Protein AF-A0A5M8SD78-F1 (afdb_monomer)

Sequence (338 aa):
MKAVDPNIKVTVSGASIAEKSVGGAEKKGNFFPSIWEPPITERLPYEFGSVYDWDGWLLKKCAKNIDNLSEHTYAYPNLAFDKEQQLYVDVQDALQFKARRLANRIGVAFDCWERYVEQMPWLKERDIKFIFDEWGNRPRSADGQNHPLPGMLTPLSYALCLHEMFRHSEKVSASCATGGLRVLTDISGEGVGFSAEGVVMKLMQTHFPNARPVPIDGDSPQQQVRGTDFVDKGPTPTGSPTYPLDVLAAFSGDRKRLLISIVNPTEEDHNLTARIRGIKLGERGKLYKIAPPGINSTNEAGKEPQVKIIETEQTEFPETVQAPPVSVLLYEFEVENA

Solvent-accessible surface area (backbone atoms only — not comparable to full-atom values): 18055 Å² total; per-residue (Å²): 107,52,91,81,42,74,83,61,78,36,71,44,91,43,31,45,38,29,43,42,18,40,60,44,42,42,40,21,86,60,32,52,78,52,98,89,54,83,77,62,81,74,74,69,44,54,54,87,80,40,96,63,16,48,35,58,52,45,49,76,74,42,54,93,74,44,39,28,42,28,38,63,42,70,22,44,54,38,43,26,39,38,69,88,80,59,29,56,39,70,49,90,67,59,57,44,47,28,25,40,35,41,19,20,38,56,43,28,56,53,57,50,49,53,55,48,34,72,78,38,58,74,49,77,81,46,86,63,21,35,24,38,67,30,30,49,77,45,45,41,46,53,88,44,44,81,44,89,68,53,40,37,44,57,22,46,14,49,51,46,29,49,43,46,49,49,72,42,44,91,47,43,78,49,74,33,63,59,60,73,65,54,33,28,14,38,98,89,64,47,68,35,70,42,13,40,45,22,43,44,50,51,52,50,66,71,65,50,63,69,37,44,60,49,94,70,83,60,93,31,64,49,72,73,68,80,48,28,60,38,30,61,26,34,90,64,57,56,71,29,29,42,47,82,34,38,57,42,38,25,30,32,62,87,58,51,29,43,36,40,36,40,36,26,39,38,91,52,75,44,74,46,78,59,82,82,76,97,64,48,72,38,68,49,31,36,35,39,35,33,63,36,98,47,56,68,42,48,28,46,63,97,52,83,66,55,45,52,78,47,77,43,84,30,64,59,84,60,56,63,42,79,38,55,33,49,22,41,37,34,39,39,28,37,44,50,86,129

Foldseek 3Di:
DCVVPVPDAAEDEAAALQRLQQVLQCQPPVLPDDPPDDRRPDQDSDDCPDPSGRVLVCCVPPLVPHQEYEYAFEAELQWAQDRVVSHIAGDDDAQLLSLQLQLQSVVLVVVRVVVSCVVVVCCVVHQYAYEHAEYFYFQDHRVSDGHDFAQLSGLLSLLLNVLSCLLVVSRYDYYDYPPVQCQQAPPVSHGQRGKLNVQSVCVCVVFCDQWHWDADADDAQDDDHHYDDSHSGHPGRDAYSPPPKGWIWTAGNVNFKIKIKIRASHQAKDKDQDDDPDFDWAQKKKKWKFDFPGRRAIGHPPDDHRTHTDIDMGRDDDRMDIDHHSMMMMMMTGIDDD

Mean predicted aligned error: 3.7 Å

Nearest PDB structures (foldseek):
  8i0a-assembly1_A  TM=7.548E-01  e=1.517E-16  Trametes hirsuta
  3ug4-assembly1_E  TM=7.795E-01  e=1.096E-13  Thermotoga maritima
  4atw-assembly6_F  TM=7.804E-01  e=6.134E-13  Thermotoga maritima MSB8
  3s2c-assembly2_J  TM=7.765E-01  e=8.125E-12  Thermotoga petrophila RKU-1
  6zpy-assembly1_AAA  TM=6.525E-01  e=2.638E-09  Meripilus giganteus

pLDDT: mean 95.27, std 4.71, range [48.03, 98.94]

Secondary structure (DSSP, 8-state):
-TTT-TTPPPEEE---HHHHHHHHHTTGGGSS--TTSPPP-S-SSPPTTSTT-HHHHHHHHHTTS-SEEEEEEEE-TTEEEETTTTEEEE----HHHHHHHHHHHHHHHHHHHHHHHHH-GGGGG---EEEEEEEEE--B-TTSSB-PPPTTHHHHHHHHHHHHHHHTTTTEEEE--S-GGGGTB-TTS-B-SS-HHHHHHHHHHHH-TT-EEE----SBPPPPPSS-BTTTB-SS--S-SBTTSEEEEEE-TTSSEEEEEEEE-SSS-EEEE----SSEEEEEEEEEEE--SSTT----TTS--SS-PEEEEESS--SEEEE-SSEEEEEEEEEEP-

Radius of gyration: 20.6 Å; Cα contacts (8 Å, |Δi|>4): 752; chains: 1; bounding box: 62×53×52 Å

Structure (mmCIF, N/CA/C/O backbone):
data_AF-A0A5M8SD78-F1
#
_entry.id   AF-A0A5M8SD78-F1
#
loop_
_atom_site.group_PDB
_atom_site.id
_atom_site.type_symbol
_atom_site.label_atom_id
_atom_site.label_alt_id
_atom_site.label_comp_id
_atom_site.label_asym_id
_atom_site.label_entity_id
_atom_site.label_seq_id
_atom_site.pdbx_PDB_ins_code
_atom_site.Cartn_x
_atom_site.Cartn_y
_atom_site.Cartn_z
_atom_site.occupancy
_atom_site.B_iso_or_equiv
_atom_site.auth_seq_id
_atom_site.auth_comp_id
_atom_site.auth_asym_id
_atom_site.auth_atom_id
_atom_site.pdbx_PDB_model_num
ATOM 1 N N . MET A 1 1 ? 8.830 -29.711 -11.027 1.00 88.56 1 MET A N 1
ATOM 2 C CA . MET A 1 1 ? 8.115 -29.564 -9.738 1.00 88.56 1 MET A CA 1
ATOM 3 C C . MET A 1 1 ? 6.705 -30.128 -9.842 1.00 88.56 1 MET A C 1
ATOM 5 O O . MET A 1 1 ? 6.517 -31.241 -9.382 1.00 88.56 1 MET A O 1
ATOM 9 N N . LYS A 1 2 ? 5.766 -29.478 -10.546 1.00 92.50 2 LYS A N 1
ATOM 10 C CA . LYS A 1 2 ? 4.359 -29.936 -10.621 1.00 92.50 2 LYS A CA 1
ATOM 11 C C . LYS A 1 2 ? 4.141 -31.323 -11.252 1.00 92.50 2 LYS A C 1
ATOM 13 O O . LYS A 1 2 ? 3.188 -32.003 -10.909 1.00 92.50 2 LYS A O 1
ATOM 18 N N . ALA A 1 3 ? 5.037 -31.764 -12.142 1.00 93.25 3 ALA A N 1
ATOM 19 C CA . ALA A 1 3 ? 5.013 -33.128 -12.687 1.00 93.25 3 ALA A CA 1
ATOM 20 C C . ALA A 1 3 ? 5.392 -34.212 -11.657 1.00 93.25 3 ALA A C 1
ATOM 22 O O . ALA A 1 3 ? 5.042 -35.370 -11.841 1.00 93.25 3 ALA A O 1
ATOM 23 N N . VAL A 1 4 ? 6.130 -33.838 -10.605 1.00 96.19 4 VAL A N 1
ATOM 24 C CA . VAL A 1 4 ? 6.525 -34.735 -9.507 1.00 96.19 4 VAL A CA 1
ATOM 25 C C . VAL A 1 4 ? 5.469 -34.711 -8.404 1.00 96.19 4 VAL A C 1
ATOM 27 O O . VAL A 1 4 ? 5.084 -35.764 -7.914 1.00 96.19 4 VAL A O 1
ATOM 30 N N . ASP A 1 5 ? 4.977 -33.522 -8.050 1.00 95.75 5 ASP A N 1
ATOM 31 C CA . ASP A 1 5 ? 3.873 -33.344 -7.108 1.00 95.75 5 ASP A CA 1
ATOM 32 C C . ASP A 1 5 ? 2.950 -32.211 -7.592 1.00 95.75 5 ASP A C 1
ATOM 34 O O . ASP A 1 5 ? 3.362 -31.043 -7.589 1.00 95.75 5 ASP A O 1
ATOM 38 N N . PRO A 1 6 ? 1.710 -32.525 -8.017 1.00 91.94 6 PRO A N 1
ATOM 39 C CA . PRO A 1 6 ? 0.772 -31.529 -8.524 1.00 91.94 6 PRO A CA 1
ATOM 40 C C . PRO A 1 6 ? 0.270 -30.547 -7.453 1.00 91.94 6 PRO A C 1
ATOM 42 O O . PRO A 1 6 ? -0.296 -29.518 -7.819 1.00 91.94 6 PRO A O 1
ATOM 45 N N . ASN A 1 7 ? 0.486 -30.818 -6.158 1.00 95.00 7 ASN A N 1
ATOM 46 C CA . ASN A 1 7 ? 0.084 -29.923 -5.067 1.00 95.00 7 ASN A CA 1
ATOM 47 C C . ASN A 1 7 ? 1.060 -28.760 -4.848 1.00 95.00 7 ASN A C 1
ATOM 49 O O . ASN A 1 7 ? 0.716 -27.793 -4.165 1.00 95.00 7 ASN A O 1
ATOM 53 N N . ILE A 1 8 ? 2.265 -28.823 -5.425 1.00 95.25 8 ILE A N 1
ATOM 54 C CA . ILE A 1 8 ? 3.238 -27.735 -5.332 1.00 95.25 8 ILE A CA 1
ATOM 55 C C . ILE A 1 8 ? 2.675 -26.482 -6.007 1.00 95.25 8 ILE A C 1
ATOM 57 O O . ILE A 1 8 ? 2.364 -26.485 -7.203 1.00 95.25 8 ILE A O 1
ATOM 61 N N . LYS A 1 9 ? 2.630 -25.390 -5.240 1.00 95.44 9 LYS A N 1
ATOM 62 C CA . LYS A 1 9 ? 2.345 -24.045 -5.738 1.00 95.44 9 LYS A CA 1
ATOM 63 C C . LYS A 1 9 ? 3.632 -23.380 -6.199 1.00 95.44 9 LYS A C 1
ATOM 65 O O . LYS A 1 9 ? 4.591 -23.288 -5.438 1.00 95.44 9 LYS A O 1
ATOM 70 N N . VAL A 1 10 ? 3.660 -22.959 -7.460 1.00 96.06 10 VAL A N 1
ATOM 71 C CA . VAL A 1 10 ? 4.842 -22.356 -8.080 1.00 96.06 10 VAL A CA 1
ATOM 72 C C . VAL A 1 10 ? 4.656 -20.849 -8.177 1.00 96.06 10 VAL A C 1
ATOM 74 O O . VAL A 1 10 ? 3.738 -20.373 -8.843 1.00 96.06 10 VAL A O 1
ATOM 77 N N . THR A 1 11 ? 5.568 -20.116 -7.551 1.00 96.00 11 THR A N 1
ATOM 78 C CA . THR A 1 11 ? 5.709 -18.666 -7.697 1.00 96.00 11 THR A CA 1
ATOM 79 C C . THR A 1 11 ? 6.920 -18.385 -8.570 1.00 96.00 11 THR A C 1
ATOM 81 O O . THR A 1 11 ? 7.980 -18.976 -8.358 1.00 96.00 11 THR A O 1
ATOM 84 N N . VAL A 1 12 ? 6.769 -17.503 -9.553 1.00 95.31 12 VAL A N 1
ATOM 85 C CA . VAL A 1 12 ? 7.893 -16.994 -10.350 1.00 95.31 12 VAL A CA 1
ATOM 86 C C . VAL A 1 12 ? 8.179 -15.551 -9.970 1.00 95.31 12 VAL A C 1
ATOM 88 O O . VAL A 1 12 ? 7.240 -14.788 -9.762 1.00 95.31 12 VAL A O 1
ATOM 91 N N . SER A 1 13 ? 9.461 -15.189 -9.897 1.00 95.75 13 SER A N 1
ATOM 92 C CA . SER A 1 13 ? 9.891 -13.801 -9.713 1.00 95.75 13 SER A CA 1
ATOM 93 C C . SER A 1 13 ? 9.466 -12.985 -10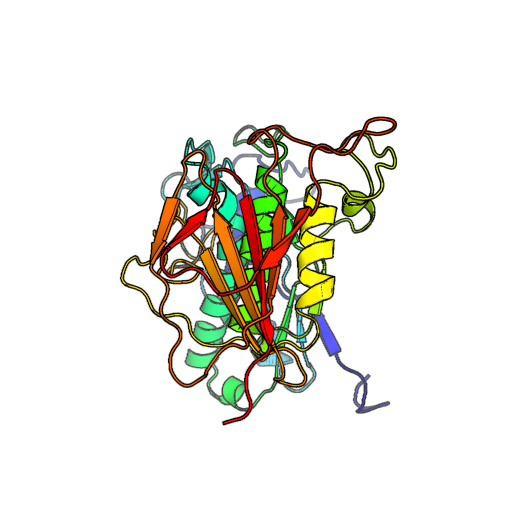.928 1.00 95.75 13 SER A C 1
ATOM 95 O O . SER A 1 13 ? 10.020 -13.163 -12.020 1.00 95.75 13 SER A O 1
ATOM 97 N N . GLY A 1 14 ? 8.444 -12.160 -10.740 1.00 95.75 14 GLY A N 1
ATOM 98 C CA . GLY A 1 14 ? 7.962 -11.226 -11.739 1.00 95.75 14 GLY A CA 1
ATOM 99 C C . GLY A 1 14 ? 8.655 -9.874 -11.624 1.00 95.75 14 GLY A C 1
ATOM 100 O O . GLY A 1 14 ? 9.531 -9.653 -10.789 1.00 95.75 14 GLY A O 1
ATOM 101 N N . ALA A 1 15 ? 8.301 -9.013 -12.559 1.00 96.06 15 ALA A N 1
ATOM 102 C CA . ALA A 1 15 ? 8.577 -7.596 -12.616 1.00 96.06 15 ALA A CA 1
ATOM 103 C C . ALA A 1 15 ? 7.724 -7.055 -13.767 1.00 96.06 15 ALA A C 1
ATOM 105 O O . ALA A 1 15 ? 8.098 -7.178 -14.944 1.00 96.06 15 ALA A O 1
ATOM 106 N N . SER A 1 16 ? 6.578 -6.460 -13.449 1.00 95.62 16 SER A N 1
ATOM 107 C CA . SER A 1 16 ? 5.754 -5.807 -14.465 1.00 95.62 16 SER A CA 1
ATOM 108 C C . SER A 1 16 ? 6.527 -4.697 -15.166 1.00 95.62 16 SER A C 1
ATOM 110 O O . SER A 1 16 ? 7.579 -4.241 -14.710 1.00 95.62 16 SER A O 1
ATOM 112 N N . ILE A 1 17 ? 5.978 -4.182 -16.268 1.00 95.94 17 ILE A N 1
ATOM 113 C CA . ILE A 1 17 ? 6.509 -2.969 -16.900 1.00 95.94 17 ILE A CA 1
ATOM 114 C C . ILE A 1 17 ? 6.689 -1.834 -15.891 1.00 95.94 17 ILE A C 1
ATOM 116 O O . ILE A 1 17 ? 7.675 -1.101 -15.980 1.00 95.94 17 ILE A O 1
ATOM 120 N N . ALA A 1 18 ? 5.793 -1.722 -14.910 1.00 96.12 18 ALA A N 1
ATOM 121 C CA . ALA A 1 18 ? 5.919 -0.744 -13.846 1.00 96.12 18 ALA A CA 1
ATOM 122 C C . ALA A 1 18 ? 7.168 -0.972 -12.994 1.00 96.12 18 ALA A C 1
ATOM 124 O O . ALA A 1 18 ? 7.941 -0.039 -12.786 1.00 96.12 18 ALA A O 1
ATOM 125 N N . GLU A 1 19 ? 7.403 -2.197 -12.528 1.00 96.38 19 GLU A N 1
ATOM 126 C CA . GLU A 1 19 ? 8.577 -2.504 -11.708 1.00 96.38 19 GLU A CA 1
ATOM 127 C C . GLU A 1 19 ? 9.884 -2.434 -12.500 1.00 96.38 19 GLU A C 1
ATOM 129 O O . GLU A 1 19 ? 10.862 -1.821 -12.071 1.00 96.38 19 GLU A O 1
ATOM 134 N N . LYS A 1 20 ? 9.886 -2.934 -13.736 1.00 96.12 20 LYS A N 1
ATOM 135 C CA . LYS A 1 20 ? 11.018 -2.773 -14.652 1.00 96.12 20 LYS A CA 1
ATOM 136 C C . LYS A 1 20 ? 11.326 -1.304 -14.903 1.00 96.12 20 LYS A C 1
ATOM 138 O O . LYS A 1 20 ? 12.502 -0.942 -14.937 1.00 96.12 20 LYS A O 1
ATOM 143 N N . SER A 1 21 ? 10.306 -0.460 -15.039 1.00 97.00 21 SER A N 1
ATOM 144 C CA . SER A 1 21 ? 10.489 0.976 -15.240 1.00 97.00 21 SER A CA 1
ATOM 145 C C . SER A 1 21 ? 11.009 1.680 -13.990 1.00 97.00 21 SER A C 1
ATOM 147 O O . SER A 1 21 ? 11.879 2.532 -14.134 1.00 97.00 21 SER A O 1
ATOM 149 N N . VAL A 1 22 ? 10.580 1.301 -12.779 1.00 95.69 22 VAL A N 1
ATOM 150 C CA . VAL A 1 22 ? 11.211 1.784 -11.533 1.00 95.69 22 VAL A CA 1
ATOM 151 C C . VAL A 1 22 ? 12.680 1.385 -11.484 1.00 95.69 22 VAL A C 1
ATOM 153 O O . VAL A 1 22 ? 13.529 2.253 -11.309 1.00 95.69 22 VAL A O 1
ATOM 156 N N . GLY A 1 23 ? 13.011 0.117 -11.744 1.00 93.44 23 GLY A N 1
ATOM 157 C CA . GLY A 1 23 ? 14.405 -0.332 -11.804 1.00 93.44 23 GLY A CA 1
ATOM 158 C C . GLY A 1 23 ? 15.230 0.391 -12.879 1.00 93.44 23 GLY A C 1
ATOM 159 O O . GLY A 1 23 ? 16.425 0.620 -12.706 1.00 93.44 23 GLY A O 1
ATOM 160 N N . GLY A 1 24 ? 14.603 0.795 -13.988 1.00 94.12 24 GLY A N 1
ATOM 161 C CA . GLY A 1 24 ? 15.213 1.669 -14.990 1.00 94.12 24 GLY A CA 1
ATOM 162 C C . GLY A 1 24 ? 15.443 3.090 -14.468 1.00 94.12 24 GLY A C 1
ATOM 163 O O . GLY A 1 24 ? 16.531 3.636 -14.640 1.00 94.12 24 GLY A O 1
ATOM 164 N N . ALA A 1 25 ? 14.441 3.677 -13.809 1.00 94.50 25 ALA A N 1
ATOM 165 C CA . ALA A 1 25 ? 14.500 5.017 -13.229 1.00 94.50 25 ALA A CA 1
ATOM 166 C C . ALA A 1 25 ? 15.570 5.104 -12.135 1.00 94.50 25 ALA A C 1
ATOM 168 O O . ALA A 1 25 ? 16.325 6.070 -12.078 1.00 94.50 25 ALA A O 1
ATOM 169 N N . GLU A 1 26 ? 15.700 4.047 -11.336 1.00 93.00 26 GLU A N 1
ATOM 170 C CA . GLU A 1 26 ? 16.707 3.891 -10.291 1.00 93.00 26 GLU A CA 1
ATOM 171 C C . GLU A 1 26 ? 18.149 3.880 -10.815 1.00 93.00 26 GLU A C 1
ATOM 173 O O . GLU A 1 26 ? 19.075 4.195 -10.071 1.00 93.00 26 GLU A O 1
ATOM 178 N N . LYS A 1 27 ? 18.353 3.573 -12.099 1.00 90.44 27 LYS A N 1
ATOM 179 C CA . LYS A 1 27 ? 19.668 3.598 -12.761 1.00 90.44 27 LYS A CA 1
ATOM 180 C C . LYS A 1 27 ? 19.912 4.877 -13.563 1.00 90.44 27 LYS A C 1
ATOM 182 O O . LYS A 1 27 ? 21.015 5.084 -14.072 1.00 90.44 27 LYS A O 1
ATOM 187 N N . LYS A 1 28 ? 18.905 5.742 -13.705 1.00 89.50 28 LYS A N 1
ATOM 188 C CA . LYS A 1 28 ? 19.047 7.047 -14.362 1.00 89.50 28 LYS A CA 1
ATOM 189 C C . LYS A 1 28 ? 19.553 8.095 -13.377 1.00 89.50 28 LYS A C 1
ATOM 191 O O . LYS A 1 28 ? 19.392 7.967 -12.168 1.00 89.50 28 LYS A O 1
ATOM 196 N N . GLY A 1 29 ? 20.211 9.127 -13.906 1.00 82.56 29 GLY A N 1
ATOM 197 C CA . GLY A 1 29 ? 20.661 10.274 -13.110 1.00 82.56 29 GLY A CA 1
ATOM 198 C C . GLY A 1 29 ? 21.605 9.922 -11.955 1.00 82.56 29 GLY A C 1
ATOM 199 O O . GLY A 1 29 ? 21.662 10.668 -10.988 1.00 82.56 29 GLY A O 1
ATOM 200 N N . ASN A 1 30 ? 22.320 8.791 -12.035 1.00 80.56 30 ASN A N 1
ATOM 201 C CA . ASN A 1 30 ? 23.174 8.280 -10.958 1.00 80.56 30 ASN A CA 1
ATOM 202 C C . ASN A 1 30 ? 22.428 8.039 -9.628 1.00 80.56 30 ASN A C 1
ATOM 204 O O . ASN A 1 30 ? 23.028 8.132 -8.560 1.00 80.56 30 ASN A O 1
ATOM 208 N N . PHE A 1 31 ? 21.127 7.734 -9.685 1.00 88.62 31 PHE A N 1
ATOM 209 C CA . PHE A 1 31 ? 20.307 7.552 -8.492 1.00 88.62 31 PHE A CA 1
ATOM 210 C C . PHE A 1 31 ? 20.835 6.379 -7.649 1.00 88.62 31 PHE A C 1
ATOM 212 O O . PHE A 1 31 ? 21.241 6.589 -6.506 1.00 88.62 31 PHE A O 1
ATOM 219 N N . PHE A 1 32 ? 20.928 5.163 -8.187 1.00 88.31 32 PHE A N 1
ATOM 220 C CA . PHE A 1 32 ? 21.734 4.082 -7.610 1.00 88.31 32 PHE A CA 1
ATOM 221 C C . PHE A 1 32 ? 22.985 3.857 -8.466 1.00 88.31 32 PHE A C 1
ATOM 223 O O . PHE A 1 32 ? 22.907 3.176 -9.490 1.00 88.31 32 PHE A O 1
ATOM 230 N N . PRO A 1 33 ? 24.143 4.428 -8.081 1.00 81.31 33 PRO A N 1
ATOM 231 C CA . PRO A 1 33 ? 25.376 4.226 -8.826 1.00 81.31 33 PRO A CA 1
ATOM 232 C C . PRO A 1 33 ? 25.747 2.742 -8.837 1.00 81.31 33 PRO A C 1
ATOM 234 O O . PRO A 1 33 ? 25.893 2.119 -7.785 1.00 81.31 33 PRO A O 1
ATOM 237 N N . SER A 1 34 ? 25.961 2.190 -10.027 1.00 83.75 34 SER A N 1
ATOM 238 C CA . SER A 1 34 ? 26.527 0.858 -10.208 1.00 83.75 34 SER A CA 1
ATOM 239 C C . SER A 1 34 ? 27.643 0.928 -11.235 1.00 83.75 34 SER A C 1
ATOM 241 O O . SER A 1 34 ? 27.421 1.281 -12.388 1.00 83.75 34 SER A O 1
ATOM 243 N N . ILE A 1 35 ? 28.859 0.575 -10.821 1.00 86.31 35 ILE A N 1
ATOM 244 C CA . ILE A 1 35 ? 30.013 0.488 -11.729 1.00 86.31 35 ILE A CA 1
ATOM 245 C C . ILE A 1 35 ? 29.968 -0.768 -12.612 1.00 86.31 35 ILE A C 1
ATOM 247 O O . ILE A 1 35 ? 30.754 -0.891 -13.547 1.00 86.31 35 ILE A O 1
ATOM 251 N N . TRP A 1 36 ? 29.077 -1.711 -12.294 1.00 88.38 36 TRP A N 1
ATOM 252 C CA . TRP A 1 36 ? 28.968 -3.011 -12.958 1.00 88.38 36 TRP A CA 1
ATOM 253 C C . TRP A 1 36 ? 27.873 -3.051 -14.022 1.00 88.38 36 TRP A C 1
ATOM 255 O O . TRP A 1 36 ? 27.770 -4.032 -14.755 1.00 88.38 36 TRP A O 1
ATOM 265 N N . GLU A 1 37 ? 27.052 -2.008 -14.110 1.00 84.00 37 GLU A N 1
ATOM 266 C CA . GLU A 1 37 ? 25.911 -1.954 -15.014 1.00 84.00 37 GLU A CA 1
ATOM 267 C C . GLU A 1 37 ? 26.011 -0.729 -15.930 1.00 84.00 37 GLU A C 1
ATOM 269 O O . GLU A 1 37 ? 26.362 0.358 -15.468 1.00 84.00 37 GLU A O 1
ATOM 274 N N . PRO A 1 38 ? 25.712 -0.870 -17.233 1.00 83.62 38 PRO A N 1
ATOM 275 C CA . PRO A 1 38 ? 25.709 0.269 -18.138 1.00 83.62 38 PRO A CA 1
ATOM 276 C C . PRO A 1 38 ? 24.559 1.241 -17.804 1.00 83.62 38 PRO A C 1
ATOM 278 O O . PRO A 1 38 ? 23.507 0.806 -17.322 1.00 83.62 38 PRO A O 1
ATOM 281 N N . PRO A 1 39 ? 24.709 2.545 -18.108 1.00 81.00 39 PRO A N 1
ATOM 282 C CA . PRO A 1 39 ? 23.618 3.507 -17.985 1.00 81.00 39 PRO A CA 1
ATOM 283 C C . PRO A 1 39 ? 22.399 3.115 -18.832 1.00 81.00 39 PRO A C 1
ATOM 285 O O . PRO A 1 39 ? 22.544 2.698 -19.981 1.00 81.00 39 PRO A O 1
ATOM 288 N N . ILE A 1 40 ? 21.193 3.313 -18.291 1.00 88.44 40 ILE A N 1
ATOM 289 C CA . ILE A 1 40 ? 19.933 3.094 -19.020 1.00 88.44 40 ILE A CA 1
ATOM 290 C C . ILE A 1 40 ? 19.675 4.268 -19.968 1.00 88.44 40 ILE A C 1
ATOM 292 O O . ILE A 1 40 ? 19.447 5.401 -19.523 1.00 88.44 40 ILE A O 1
ATOM 296 N N . THR A 1 41 ? 19.666 3.997 -21.273 1.00 88.06 41 THR A N 1
ATOM 297 C CA . THR A 1 41 ? 19.480 5.023 -22.320 1.00 88.06 41 THR A CA 1
ATOM 298 C C . THR A 1 41 ? 18.039 5.119 -22.811 1.00 88.06 41 THR A C 1
ATOM 300 O O . THR A 1 41 ? 17.619 6.158 -23.317 1.00 88.06 41 THR A O 1
ATOM 303 N N . GLU A 1 42 ? 17.255 4.070 -22.590 1.00 92.94 42 GLU A N 1
ATOM 304 C CA . GLU A 1 42 ? 15.859 3.954 -22.984 1.00 92.94 42 GLU A CA 1
ATOM 305 C C . GLU A 1 42 ? 14.995 4.988 -22.256 1.00 92.94 42 GLU A C 1
ATOM 307 O O . GLU A 1 42 ? 15.261 5.337 -21.100 1.00 92.94 42 GLU A O 1
ATOM 312 N N . ARG A 1 43 ? 13.944 5.486 -22.916 1.00 95.38 43 ARG A N 1
ATOM 313 C CA . ARG A 1 43 ? 12.915 6.284 -22.238 1.00 95.38 43 ARG A CA 1
ATOM 314 C C . ARG A 1 43 ? 11.980 5.376 -21.445 1.00 95.38 43 ARG A C 1
ATOM 316 O O . ARG A 1 43 ? 11.683 4.264 -21.862 1.00 95.38 43 ARG A O 1
ATOM 323 N N . LEU A 1 44 ? 11.500 5.903 -20.327 1.00 96.75 44 LEU A N 1
ATOM 324 C CA . LEU A 1 44 ? 10.543 5.280 -19.426 1.00 96.75 44 LEU A CA 1
ATOM 325 C C . LEU A 1 44 ? 9.166 5.966 -19.539 1.00 96.75 44 LEU A C 1
ATOM 327 O O . LEU A 1 44 ? 9.117 7.181 -19.800 1.00 96.75 44 LEU A O 1
ATOM 331 N N . PRO A 1 45 ? 8.059 5.228 -19.318 1.00 97.50 45 PRO A N 1
ATOM 332 C CA . PRO A 1 45 ? 8.007 3.798 -18.981 1.00 97.50 45 PRO A CA 1
ATOM 333 C C . PRO A 1 45 ? 8.422 2.899 -20.153 1.00 97.50 45 PRO A C 1
ATOM 335 O O . PRO A 1 45 ? 8.334 3.304 -21.311 1.00 97.50 45 PRO A O 1
ATOM 338 N N . TYR A 1 46 ? 8.872 1.683 -19.847 1.00 97.44 46 TYR A N 1
ATOM 339 C CA . TYR A 1 46 ? 9.029 0.649 -20.866 1.00 97.44 46 TYR A CA 1
ATOM 340 C C . TYR A 1 46 ? 7.672 0.284 -21.485 1.00 97.44 46 TYR A C 1
ATOM 342 O O . TYR A 1 46 ? 6.615 0.511 -20.900 1.00 97.44 46 TYR A O 1
ATOM 350 N N . GLU A 1 47 ? 7.693 -0.302 -22.679 1.00 96.56 47 GLU A N 1
ATOM 351 C CA . GLU A 1 47 ? 6.471 -0.665 -23.398 1.00 96.56 47 GLU A CA 1
ATOM 352 C C . GLU A 1 47 ? 6.069 -2.120 -23.138 1.00 96.56 47 GLU A C 1
ATOM 354 O O . GLU A 1 47 ? 6.916 -3.020 -23.139 1.00 96.56 47 GLU A O 1
ATOM 359 N N . PHE A 1 48 ? 4.766 -2.364 -22.985 1.00 97.50 48 PHE A N 1
ATOM 360 C CA . PHE A 1 48 ? 4.198 -3.714 -22.977 1.00 97.50 48 PHE A CA 1
ATOM 361 C C . PHE A 1 48 ? 4.591 -4.474 -24.255 1.00 97.50 48 PHE A C 1
ATOM 363 O O . PHE A 1 48 ? 4.522 -3.938 -25.360 1.00 97.50 48 PHE A O 1
ATOM 370 N N . GLY A 1 49 ? 5.012 -5.729 -24.109 1.00 95.62 49 GLY A N 1
ATOM 371 C CA . GLY A 1 49 ? 5.524 -6.578 -25.185 1.00 95.62 49 GLY A CA 1
ATOM 372 C C . GLY A 1 49 ? 6.975 -6.310 -25.604 1.00 95.62 49 GLY A C 1
ATOM 373 O O . GLY A 1 49 ? 7.506 -7.053 -26.434 1.00 95.62 49 GLY A O 1
ATOM 374 N N . SER A 1 50 ? 7.639 -5.290 -25.047 1.00 96.31 50 SER A N 1
ATOM 375 C CA . SER A 1 50 ? 9.059 -5.029 -25.309 1.00 96.31 50 SER A CA 1
ATOM 376 C C . SER A 1 50 ? 9.967 -6.093 -24.679 1.00 96.31 50 SER A C 1
ATOM 378 O O . SER A 1 50 ? 9.531 -6.959 -23.921 1.00 96.31 50 SER A O 1
ATOM 380 N N . VAL A 1 51 ? 11.274 -6.021 -24.948 1.00 94.19 51 VAL A N 1
ATOM 381 C CA . VAL A 1 51 ? 12.269 -6.887 -24.285 1.00 94.19 51 VAL A CA 1
ATOM 382 C C . VAL A 1 51 ? 12.350 -6.659 -22.770 1.00 94.19 51 VAL A C 1
ATOM 384 O O . VAL A 1 51 ? 12.872 -7.510 -22.055 1.00 94.19 51 VAL A O 1
ATOM 387 N N . TYR A 1 52 ? 11.821 -5.533 -22.281 1.00 95.19 52 TYR A N 1
ATOM 388 C CA . TYR A 1 52 ? 11.767 -5.202 -20.860 1.00 95.19 52 TYR A CA 1
ATOM 389 C C . TYR A 1 52 ? 10.470 -5.663 -20.188 1.00 95.19 52 TYR A C 1
ATOM 391 O O . TYR A 1 52 ? 10.403 -5.594 -18.967 1.00 95.19 52 TYR A O 1
ATOM 399 N N . ASP A 1 53 ? 9.475 -6.154 -20.936 1.00 97.12 53 ASP A N 1
ATOM 400 C CA . ASP A 1 53 ? 8.216 -6.683 -20.393 1.00 97.12 53 ASP A CA 1
ATOM 401 C C . ASP A 1 53 ? 8.393 -8.099 -19.821 1.00 97.12 53 ASP A C 1
ATOM 403 O O . ASP A 1 53 ? 7.989 -9.102 -20.417 1.00 97.12 53 ASP A O 1
ATOM 407 N N . TRP A 1 54 ? 9.080 -8.192 -18.684 1.00 97.44 54 TRP A N 1
ATOM 408 C CA . TRP A 1 54 ? 9.442 -9.472 -18.081 1.00 97.44 54 TRP A CA 1
ATOM 409 C C . TRP A 1 54 ? 8.213 -10.332 -17.762 1.00 97.44 54 TRP A C 1
ATOM 411 O O . TRP A 1 54 ? 8.159 -11.498 -18.166 1.00 97.44 54 TRP A O 1
ATOM 421 N N . ASP A 1 55 ? 7.197 -9.744 -17.136 1.00 97.56 55 ASP A N 1
ATOM 422 C CA . ASP A 1 55 ? 5.949 -10.440 -16.827 1.00 97.56 55 ASP A CA 1
ATOM 423 C C . ASP A 1 55 ? 5.177 -10.858 -18.069 1.00 97.56 55 ASP A C 1
ATOM 425 O O . ASP A 1 55 ? 4.735 -12.007 -18.144 1.00 97.56 55 ASP A O 1
ATOM 429 N N . GLY A 1 56 ? 5.052 -9.989 -19.076 1.00 97.62 56 GLY A N 1
ATOM 430 C CA . GLY A 1 56 ? 4.397 -10.345 -20.331 1.00 97.62 56 GLY A CA 1
ATOM 431 C C . GLY A 1 56 ? 5.038 -11.576 -20.979 1.00 97.62 56 GLY A C 1
ATOM 432 O O . GLY A 1 56 ? 4.336 -12.497 -21.418 1.00 97.62 56 GLY A O 1
ATOM 433 N N . TRP A 1 57 ? 6.374 -11.664 -20.979 1.00 97.56 57 TRP A N 1
ATOM 434 C CA . TRP A 1 57 ? 7.092 -12.840 -21.482 1.00 97.56 57 TRP A CA 1
ATOM 435 C C . TRP A 1 57 ? 6.921 -14.073 -20.593 1.00 97.56 57 TRP A C 1
ATOM 437 O O . TRP A 1 57 ? 6.674 -15.163 -21.126 1.00 97.56 57 TRP A O 1
ATOM 447 N N . LEU A 1 58 ? 7.009 -13.926 -19.267 1.00 96.94 58 LEU A N 1
ATOM 448 C CA . LEU A 1 58 ? 6.771 -15.020 -18.324 1.00 96.94 58 LEU A CA 1
ATOM 449 C C . LEU A 1 58 ? 5.366 -15.593 -18.486 1.00 96.94 58 LEU A C 1
ATOM 451 O O . LEU A 1 58 ? 5.214 -16.804 -18.636 1.00 96.94 58 LEU A O 1
ATOM 455 N N . LEU A 1 59 ? 4.337 -14.752 -18.533 1.00 97.38 59 LEU A N 1
ATOM 456 C CA . LEU A 1 59 ? 2.954 -15.185 -18.706 1.00 97.38 59 LEU A CA 1
ATOM 457 C C . LEU A 1 59 ? 2.783 -15.910 -20.045 1.00 97.38 59 LEU A C 1
ATOM 459 O O . LEU A 1 59 ? 2.313 -17.050 -20.080 1.00 97.38 59 LEU A O 1
ATOM 463 N N . LYS A 1 60 ? 3.276 -15.331 -21.145 1.00 96.56 60 LYS A N 1
ATOM 464 C CA . LYS A 1 60 ? 3.183 -15.935 -22.484 1.00 96.56 60 LYS A CA 1
ATOM 465 C C . LYS A 1 60 ? 3.835 -17.318 -22.585 1.00 96.56 60 LYS A C 1
ATOM 467 O O . LYS A 1 60 ? 3.411 -18.132 -23.408 1.00 96.56 60 LYS A O 1
ATOM 472 N N . LYS A 1 61 ? 4.886 -17.586 -21.805 1.00 95.75 61 LYS A N 1
ATOM 473 C CA . LYS A 1 61 ? 5.684 -18.821 -21.908 1.00 95.75 61 LYS A CA 1
ATOM 474 C C . LYS A 1 61 ? 5.414 -19.830 -20.794 1.00 95.75 61 LYS A C 1
ATOM 476 O O . LYS A 1 61 ? 5.511 -21.031 -21.038 1.00 95.75 61 LYS A O 1
ATOM 481 N N . CYS A 1 62 ? 5.053 -19.362 -19.605 1.00 94.88 62 CYS A N 1
ATOM 482 C CA . CYS A 1 62 ? 5.072 -20.155 -18.379 1.00 94.88 62 CYS A CA 1
ATOM 483 C C . CYS A 1 62 ? 3.723 -20.222 -17.656 1.00 94.88 62 CYS A C 1
ATOM 485 O O . CYS A 1 62 ? 3.603 -21.042 -16.751 1.00 94.88 62 CYS A O 1
ATOM 487 N N . ALA A 1 63 ? 2.694 -19.460 -18.053 1.00 95.06 63 ALA A N 1
ATOM 488 C CA . ALA A 1 63 ? 1.438 -19.361 -17.293 1.00 95.06 63 ALA A CA 1
ATOM 489 C C . ALA A 1 63 ? 0.721 -20.696 -17.008 1.00 95.06 63 ALA A C 1
ATOM 491 O O . ALA A 1 63 ? -0.043 -20.797 -16.057 1.00 95.06 63 ALA A O 1
ATOM 492 N N . LYS A 1 64 ? 0.960 -21.750 -17.801 1.00 92.81 64 LYS A N 1
ATOM 493 C CA . LYS A 1 64 ? 0.404 -23.093 -17.532 1.00 92.81 64 LYS A CA 1
ATOM 494 C C . LYS A 1 64 ? 1.039 -23.793 -16.322 1.00 92.81 64 LYS A C 1
ATOM 496 O O . LYS A 1 64 ? 0.476 -24.761 -15.822 1.00 92.81 64 LYS A O 1
ATOM 501 N N . ASN A 1 65 ? 2.215 -23.345 -15.892 1.00 93.00 65 ASN A N 1
ATOM 502 C CA . ASN A 1 65 ? 3.055 -24.018 -14.902 1.00 93.00 65 ASN A CA 1
ATOM 503 C C . ASN A 1 65 ? 3.216 -23.229 -13.597 1.00 93.00 65 ASN A C 1
ATOM 505 O O . ASN A 1 65 ? 3.896 -23.719 -12.698 1.00 93.00 65 ASN A O 1
ATOM 509 N N . ILE A 1 66 ? 2.615 -22.042 -13.494 1.00 95.56 66 ILE A N 1
ATOM 510 C CA . ILE A 1 66 ? 2.716 -21.166 -12.323 1.00 95.56 66 ILE A CA 1
ATOM 511 C C . ILE A 1 66 ? 1.355 -21.033 -11.646 1.00 95.56 66 ILE A C 1
ATOM 513 O O . ILE A 1 66 ? 0.316 -21.203 -12.282 1.00 95.56 66 ILE A O 1
ATOM 517 N N . ASP A 1 67 ? 1.380 -20.748 -10.353 1.00 96.56 67 ASP A N 1
ATOM 518 C CA . ASP A 1 67 ? 0.207 -20.419 -9.544 1.00 96.56 67 ASP A CA 1
ATOM 519 C C . ASP A 1 67 ? 0.258 -18.948 -9.114 1.00 96.56 67 ASP A C 1
ATOM 521 O O . ASP A 1 67 ? -0.784 -18.319 -8.969 1.00 96.56 67 ASP A O 1
ATOM 525 N N . ASN A 1 68 ? 1.463 -18.387 -8.951 1.00 97.56 68 ASN A N 1
ATOM 526 C CA . ASN A 1 68 ? 1.628 -16.995 -8.561 1.00 97.56 68 ASN A CA 1
ATOM 527 C C . ASN A 1 68 ? 2.688 -16.258 -9.384 1.00 97.56 68 ASN A C 1
ATOM 529 O O . ASN A 1 68 ? 3.676 -16.850 -9.834 1.00 97.56 68 ASN A O 1
ATOM 533 N N . LEU A 1 69 ? 2.489 -14.950 -9.501 1.00 97.38 69 LEU A N 1
ATOM 534 C CA . LEU A 1 69 ? 3.425 -13.982 -10.058 1.00 97.38 69 LEU A CA 1
ATOM 535 C C . LEU A 1 69 ? 3.903 -13.068 -8.923 1.00 97.38 69 LEU A C 1
ATOM 537 O O . LEU A 1 69 ? 3.077 -12.439 -8.264 1.00 97.38 69 LEU A O 1
ATOM 541 N N . SER A 1 70 ? 5.204 -13.057 -8.635 1.00 97.25 70 SER A N 1
ATOM 542 C CA . SER A 1 70 ? 5.764 -12.192 -7.588 1.00 97.25 70 SER A CA 1
ATOM 543 C C . SER A 1 70 ? 5.978 -10.770 -8.107 1.00 97.25 70 SER A C 1
ATOM 545 O O . SER A 1 70 ? 6.333 -10.592 -9.269 1.00 97.25 70 SER A O 1
ATOM 547 N N . GLU A 1 71 ? 5.762 -9.777 -7.248 1.00 96.25 71 GLU A N 1
ATOM 548 C CA . GLU A 1 71 ? 6.035 -8.366 -7.517 1.00 96.25 71 GLU A CA 1
ATOM 549 C C . GLU A 1 71 ? 6.732 -7.728 -6.317 1.00 96.25 71 GLU A C 1
ATOM 551 O O . GLU A 1 71 ? 6.275 -7.838 -5.175 1.00 96.25 71 GLU A O 1
ATOM 556 N N . HIS A 1 72 ? 7.819 -7.009 -6.589 1.00 95.00 72 HIS A N 1
ATOM 557 C CA . HIS A 1 72 ? 8.530 -6.217 -5.592 1.00 95.00 72 HIS A CA 1
ATOM 558 C C . HIS A 1 72 ? 8.075 -4.770 -5.743 1.00 95.00 72 HIS A C 1
ATOM 560 O O . HIS A 1 72 ? 8.162 -4.215 -6.826 1.00 95.00 72 HIS A O 1
ATOM 566 N N . THR A 1 73 ? 7.563 -4.140 -4.690 1.00 91.69 73 THR A N 1
ATOM 567 C CA . THR A 1 73 ? 6.918 -2.824 -4.810 1.00 91.69 73 THR A CA 1
ATOM 568 C C . THR A 1 73 ? 7.413 -1.854 -3.747 1.00 91.69 73 THR A C 1
ATOM 570 O O . THR A 1 73 ? 6.893 -1.751 -2.637 1.00 91.69 73 THR A O 1
ATOM 573 N N . TYR A 1 74 ? 8.438 -1.081 -4.102 1.00 95.75 74 TYR A N 1
ATOM 574 C CA . TYR A 1 74 ? 8.912 0.025 -3.273 1.00 95.75 74 TYR A CA 1
ATOM 575 C C . TYR A 1 74 ? 8.370 1.362 -3.770 1.00 95.75 74 TYR A C 1
ATOM 577 O O . TYR A 1 74 ? 8.212 1.583 -4.972 1.00 95.75 74 TYR A O 1
ATOM 585 N N . ALA A 1 75 ? 8.116 2.272 -2.834 1.00 96.81 75 ALA A N 1
ATOM 586 C CA . ALA A 1 75 ? 7.734 3.645 -3.131 1.00 96.81 75 ALA A CA 1
ATOM 587 C C . ALA A 1 75 ? 8.720 4.644 -2.524 1.00 96.81 75 ALA A C 1
ATOM 589 O O . ALA A 1 75 ? 9.350 4.383 -1.497 1.00 96.81 75 ALA A O 1
ATOM 590 N N . TYR A 1 76 ? 8.805 5.814 -3.152 1.00 97.31 76 TYR A N 1
ATOM 591 C CA . TYR A 1 76 ? 9.611 6.946 -2.708 1.00 97.31 76 TYR A CA 1
ATOM 592 C C . TYR A 1 76 ? 8.688 8.088 -2.268 1.00 97.31 76 TYR A C 1
ATOM 594 O O . TYR A 1 76 ? 8.213 8.840 -3.117 1.00 97.31 76 TYR A O 1
ATOM 602 N N . PRO A 1 77 ? 8.400 8.248 -0.963 1.00 97.38 77 PRO A N 1
ATOM 603 C CA . PRO A 1 77 ? 7.390 9.205 -0.503 1.00 97.38 77 PRO A CA 1
ATOM 604 C C . PRO A 1 77 ? 7.664 10.671 -0.864 1.00 97.38 77 PRO A C 1
ATOM 606 O O . PRO A 1 77 ? 6.724 11.450 -1.004 1.00 97.38 77 PRO A O 1
ATOM 609 N N . ASN A 1 78 ? 8.939 11.042 -1.014 1.00 96.94 78 ASN A N 1
ATOM 610 C CA . ASN A 1 78 ? 9.380 12.405 -1.324 1.00 96.94 78 ASN A CA 1
ATOM 611 C C . ASN A 1 78 ? 9.754 12.608 -2.800 1.00 96.94 78 ASN A C 1
ATOM 613 O O . ASN A 1 78 ? 10.240 13.681 -3.147 1.00 96.94 78 ASN A O 1
ATOM 617 N N 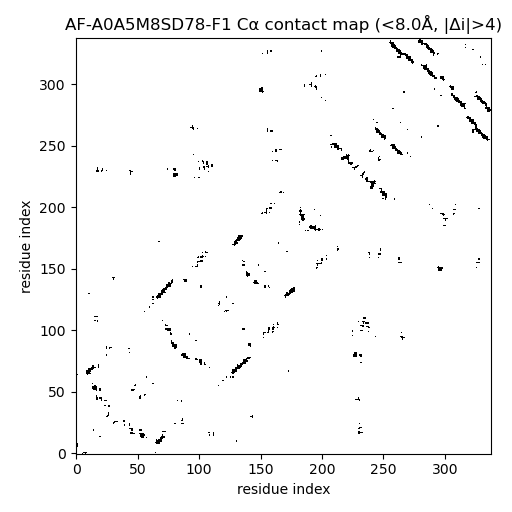. LEU A 1 79 ? 9.545 11.608 -3.666 1.00 97.69 79 LEU A N 1
ATOM 618 C CA . LEU A 1 79 ? 9.933 11.675 -5.075 1.00 97.69 79 LEU A CA 1
ATOM 619 C C . LEU A 1 79 ? 8.761 11.396 -6.002 1.00 97.69 79 LEU A C 1
ATOM 621 O O . LEU A 1 79 ? 7.872 10.607 -5.685 1.00 97.69 79 LEU A O 1
ATOM 625 N N . ALA A 1 80 ? 8.818 12.002 -7.182 1.00 97.88 80 ALA A N 1
ATOM 626 C CA . ALA A 1 80 ? 8.024 11.607 -8.335 1.00 97.88 80 ALA A CA 1
ATOM 627 C C . ALA A 1 80 ? 8.939 11.443 -9.549 1.00 97.88 80 ALA A C 1
ATOM 629 O O . ALA A 1 80 ? 9.915 12.182 -9.692 1.00 97.88 80 ALA A O 1
ATOM 630 N N . PHE A 1 81 ? 8.640 10.487 -10.422 1.00 97.88 81 PHE A N 1
ATOM 631 C CA . PHE A 1 81 ? 9.347 10.370 -11.692 1.00 97.88 81 PHE A CA 1
ATOM 632 C C . PHE A 1 81 ? 8.822 11.416 -12.678 1.00 97.88 81 PHE A C 1
ATOM 634 O O . PHE A 1 81 ? 7.631 11.427 -13.008 1.00 97.88 81 PHE A O 1
ATOM 641 N N . ASP A 1 82 ? 9.714 12.281 -13.154 1.00 97.88 82 ASP A N 1
ATOM 642 C CA . ASP A 1 82 ? 9.423 13.306 -14.154 1.00 97.88 82 ASP A CA 1
ATOM 643 C C . ASP A 1 82 ? 9.603 12.718 -15.564 1.00 97.88 82 ASP A C 1
ATOM 645 O O . ASP A 1 82 ? 10.685 12.255 -15.944 1.00 97.88 82 ASP A O 1
ATOM 649 N N . LYS A 1 83 ? 8.521 12.700 -16.349 1.00 96.00 83 LYS A N 1
ATOM 650 C CA . LYS A 1 83 ? 8.493 12.075 -17.677 1.00 96.00 83 LYS A CA 1
ATOM 651 C C . LYS A 1 83 ? 9.325 12.852 -18.693 1.00 96.00 83 LYS A C 1
ATOM 653 O O . LYS A 1 83 ? 9.853 12.260 -19.640 1.00 96.00 83 LYS A O 1
ATOM 658 N N . GLU A 1 84 ? 9.426 14.159 -18.555 1.00 96.38 84 GLU A N 1
ATOM 659 C CA . GLU A 1 84 ? 10.144 15.028 -19.474 1.00 96.38 84 GLU A CA 1
ATOM 660 C C . GLU A 1 84 ? 11.649 14.925 -19.216 1.00 96.38 84 GLU A C 1
ATOM 662 O O . GLU A 1 84 ? 12.411 14.658 -20.148 1.00 96.38 84 GLU A O 1
ATOM 667 N N . GLN A 1 85 ? 12.053 15.034 -17.949 1.00 95.94 85 GLN A N 1
ATOM 668 C CA . GLN A 1 85 ? 13.442 14.974 -17.492 1.00 95.94 85 GLN A CA 1
ATOM 669 C C . GLN A 1 85 ? 13.995 13.546 -17.420 1.00 95.94 85 GLN A C 1
ATOM 671 O O . GLN A 1 85 ? 15.211 13.362 -17.443 1.00 95.94 85 GLN A O 1
ATOM 676 N N . GLN A 1 86 ? 13.121 12.534 -17.370 1.00 96.12 86 GLN A N 1
ATOM 677 C CA . GLN A 1 86 ? 13.487 11.116 -17.292 1.00 96.12 86 GLN A CA 1
ATOM 678 C C . GLN A 1 86 ? 14.312 10.771 -16.042 1.00 96.12 86 GLN A C 1
ATOM 680 O O . GLN A 1 86 ? 15.244 9.969 -16.098 1.00 96.12 86 GLN A O 1
ATOM 685 N N . LEU A 1 87 ? 13.968 11.371 -14.904 1.00 95.94 87 LEU A N 1
ATOM 686 C CA . LEU A 1 87 ? 14.621 11.140 -13.617 1.00 95.94 87 LEU A CA 1
ATOM 687 C C . LEU A 1 87 ? 13.641 11.369 -12.461 1.00 95.94 87 LEU A C 1
ATOM 689 O O . LEU A 1 87 ? 12.592 11.991 -12.632 1.00 95.94 87 LEU A O 1
ATOM 693 N N . TYR A 1 88 ? 13.983 10.857 -11.280 1.00 96.88 88 TYR A N 1
ATOM 694 C CA . TYR A 1 88 ? 13.270 11.202 -10.054 1.00 96.88 88 TYR A CA 1
ATOM 695 C C . TYR A 1 88 ? 13.597 12.633 -9.626 1.00 96.88 88 TYR A C 1
ATOM 697 O O . TYR A 1 88 ? 14.766 13.007 -9.564 1.00 96.88 88 TYR A O 1
ATOM 705 N N . VAL A 1 89 ? 12.566 13.406 -9.287 1.00 97.19 89 VAL A N 1
ATOM 706 C CA . VAL A 1 89 ? 12.684 14.757 -8.723 1.00 97.19 89 VAL A CA 1
ATOM 707 C C . VAL A 1 89 ? 12.086 14.805 -7.324 1.00 97.19 89 VAL A C 1
ATOM 709 O O . VAL A 1 89 ? 11.112 14.102 -7.040 1.00 97.19 89 VAL A O 1
ATOM 712 N N . ASP A 1 90 ? 12.639 15.660 -6.462 1.00 97.31 90 ASP A N 1
ATOM 713 C CA . ASP A 1 90 ? 12.047 15.950 -5.157 1.00 97.31 90 ASP A CA 1
ATOM 714 C C . ASP A 1 90 ? 10.694 16.642 -5.309 1.00 97.31 90 ASP A C 1
ATOM 716 O O . ASP A 1 90 ? 10.515 17.572 -6.102 1.00 97.31 90 ASP A O 1
ATOM 720 N N . VAL A 1 91 ? 9.727 16.195 -4.513 1.00 97.12 91 VAL A N 1
ATOM 721 C CA . VAL A 1 91 ? 8.377 16.753 -4.480 1.00 97.12 91 VAL A CA 1
ATOM 722 C C . VAL A 1 91 ? 7.963 17.067 -3.050 1.00 97.12 91 VAL A C 1
ATOM 724 O O . VAL A 1 91 ? 8.266 16.340 -2.106 1.00 97.12 91 VAL A O 1
ATOM 727 N N . GLN A 1 92 ? 7.234 18.167 -2.893 1.00 95.25 92 GLN A N 1
ATOM 728 C CA . GLN A 1 92 ? 6.693 18.620 -1.612 1.00 95.25 92 GLN A CA 1
ATOM 729 C C . GLN A 1 92 ? 5.175 18.432 -1.598 1.00 95.25 92 GLN A C 1
AT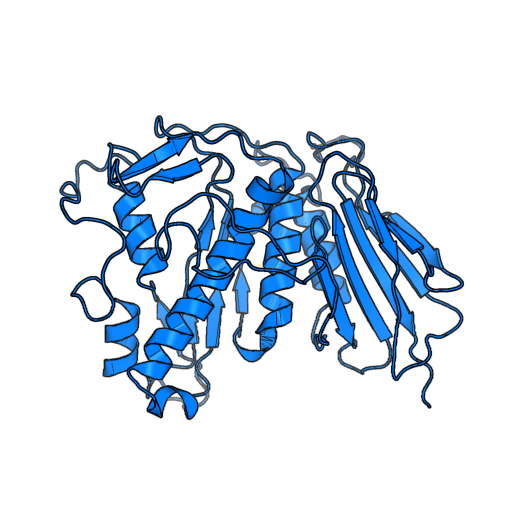OM 731 O O . GLN A 1 92 ? 4.415 19.385 -1.453 1.00 95.25 92 GLN A O 1
ATOM 736 N N . ASP A 1 93 ? 4.735 17.195 -1.831 1.00 97.62 93 ASP A N 1
ATOM 737 C CA . ASP A 1 93 ? 3.312 16.858 -1.808 1.00 97.62 93 ASP A CA 1
ATOM 738 C C . ASP A 1 93 ? 2.786 16.786 -0.364 1.00 97.62 93 ASP A C 1
ATOM 740 O O . ASP A 1 93 ? 3.536 16.496 0.567 1.00 97.62 93 ASP A O 1
ATOM 744 N N . ALA A 1 94 ? 1.485 17.013 -0.171 1.00 98.25 94 ALA A N 1
ATOM 745 C CA . ALA A 1 94 ? 0.844 16.845 1.135 1.00 98.25 94 ALA A CA 1
ATOM 746 C C . ALA A 1 94 ? 0.909 15.381 1.624 1.00 98.25 94 ALA A C 1
ATOM 748 O O . ALA A 1 94 ? 1.026 14.449 0.818 1.00 98.25 94 ALA A O 1
ATOM 749 N N . LEU A 1 95 ? 0.824 15.171 2.945 1.00 98.56 95 LEU A N 1
ATOM 750 C CA . LEU A 1 95 ? 1.042 13.867 3.587 1.00 98.56 95 LEU A CA 1
ATOM 751 C C . LEU A 1 95 ? 0.199 12.738 2.973 1.00 98.56 95 LEU A C 1
ATOM 753 O O . LEU A 1 95 ? 0.729 11.653 2.725 1.00 98.56 95 LEU A O 1
ATOM 757 N N . GLN A 1 96 ? -1.068 13.006 2.645 1.00 98.38 96 GLN A N 1
ATOM 758 C CA . GLN A 1 96 ? -1.977 12.012 2.074 1.00 98.38 96 GLN A CA 1
ATOM 759 C C . GLN A 1 96 ? -1.509 11.484 0.722 1.00 98.38 96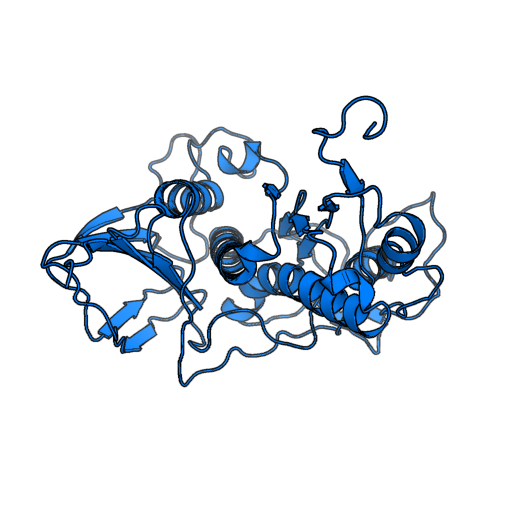 GLN A C 1
ATOM 761 O O . GLN A 1 96 ? -1.734 10.318 0.402 1.00 98.38 96 GLN A O 1
ATOM 766 N N . PHE A 1 97 ? -0.817 12.310 -0.062 1.00 98.62 97 PHE A N 1
ATOM 767 C CA . PHE A 1 97 ? -0.232 11.882 -1.326 1.00 98.62 97 PHE A CA 1
ATOM 768 C C . PHE A 1 97 ? 1.058 11.106 -1.089 1.00 98.62 97 PHE A C 1
ATOM 770 O O . PHE A 1 97 ? 1.232 10.044 -1.685 1.00 98.62 97 PHE A O 1
ATOM 777 N N . LYS A 1 98 ? 1.928 11.582 -0.182 1.00 98.38 98 LYS A N 1
ATOM 778 C CA . LYS A 1 98 ? 3.177 10.887 0.167 1.00 98.38 98 LYS A CA 1
ATOM 779 C C . LYS A 1 98 ? 2.907 9.465 0.666 1.00 98.38 98 LYS A C 1
ATOM 781 O O . LYS A 1 98 ? 3.531 8.526 0.179 1.00 98.38 98 LYS A O 1
ATOM 786 N N . ALA A 1 99 ? 1.953 9.306 1.587 1.00 98.38 99 ALA A N 1
ATOM 787 C CA . ALA A 1 99 ? 1.600 8.014 2.173 1.00 98.38 99 ALA A CA 1
ATOM 788 C C . ALA A 1 99 ? 0.935 7.059 1.163 1.00 98.38 99 ALA A C 1
ATOM 790 O O . ALA A 1 99 ? 1.138 5.847 1.211 1.00 98.38 99 ALA A O 1
ATOM 791 N N . ARG A 1 100 ? 0.164 7.592 0.205 1.00 98.44 100 ARG A N 1
ATOM 792 C CA . ARG A 1 100 ? -0.556 6.783 -0.792 1.00 98.44 100 ARG A CA 1
ATOM 793 C C . ARG A 1 100 ? 0.334 6.243 -1.912 1.00 98.44 100 ARG A C 1
ATOM 795 O O . ARG A 1 100 ? -0.061 5.294 -2.583 1.00 98.44 100 ARG A O 1
ATOM 802 N N . ARG A 1 101 ? 1.545 6.782 -2.110 1.00 98.38 101 ARG A N 1
ATOM 803 C CA . ARG A 1 101 ? 2.479 6.312 -3.157 1.00 98.38 101 ARG A CA 1
ATOM 804 C C . ARG A 1 101 ? 2.729 4.801 -3.087 1.00 98.38 101 ARG A C 1
ATOM 806 O O . ARG A 1 101 ? 2.760 4.163 -4.132 1.00 98.38 101 ARG A O 1
ATOM 813 N N . LEU A 1 102 ? 2.835 4.221 -1.888 1.00 98.00 102 LEU A N 1
ATOM 814 C CA . LEU A 1 102 ? 3.015 2.774 -1.718 1.00 98.00 102 LEU A CA 1
ATOM 815 C C . LEU A 1 102 ? 1.794 1.966 -2.174 1.00 98.00 102 LEU A C 1
ATOM 817 O O . LEU A 1 102 ? 1.947 1.033 -2.954 1.00 98.00 102 LEU A O 1
ATOM 821 N N . ALA A 1 103 ? 0.586 2.357 -1.758 1.00 98.12 103 ALA A N 1
ATOM 822 C CA . ALA A 1 103 ? -0.645 1.720 -2.230 1.00 98.12 103 ALA A CA 1
ATOM 823 C C . ALA A 1 103 ? -0.786 1.835 -3.758 1.00 98.12 103 ALA A C 1
ATOM 825 O O . ALA A 1 103 ? -1.120 0.859 -4.422 1.00 98.12 103 ALA A O 1
ATOM 826 N N . ASN A 1 104 ? -0.412 2.981 -4.340 1.00 97.38 104 ASN A N 1
ATOM 827 C CA . ASN A 1 104 ? -0.406 3.150 -5.791 1.00 97.38 104 ASN A CA 1
ATOM 828 C C . ASN A 1 104 ? 0.522 2.164 -6.499 1.00 97.38 104 ASN A C 1
ATOM 830 O O . ASN A 1 104 ? 0.139 1.689 -7.559 1.00 97.38 104 ASN A O 1
ATOM 834 N N . ARG A 1 105 ? 1.690 1.816 -5.931 1.00 96.62 105 ARG A N 1
ATOM 835 C CA . ARG A 1 105 ? 2.580 0.786 -6.504 1.00 96.62 105 ARG A CA 1
ATOM 836 C C . ARG A 1 105 ? 1.884 -0.570 -6.627 1.00 96.62 105 ARG A C 1
ATOM 838 O O . ARG A 1 105 ? 2.013 -1.207 -7.667 1.00 96.62 105 ARG A O 1
ATOM 845 N N . ILE A 1 106 ? 1.106 -0.957 -5.614 1.00 96.50 106 ILE A N 1
ATOM 846 C CA . ILE A 1 106 ? 0.270 -2.168 -5.641 1.00 96.50 106 ILE A CA 1
ATOM 847 C C . ILE A 1 106 ? -0.800 -2.062 -6.728 1.00 96.50 106 ILE A C 1
ATOM 849 O O . ILE A 1 106 ? -0.928 -2.963 -7.555 1.00 96.50 106 ILE A O 1
ATOM 853 N N . GLY A 1 107 ? -1.509 -0.931 -6.782 1.00 96.88 107 GLY A N 1
ATOM 854 C CA . GLY A 1 107 ? -2.509 -0.665 -7.819 1.00 96.88 107 GLY A CA 1
ATOM 855 C C . GLY A 1 107 ? -1.956 -0.797 -9.240 1.00 96.88 107 GLY A C 1
ATOM 856 O O . GLY A 1 107 ? -2.601 -1.406 -10.091 1.00 96.88 107 GLY A O 1
ATOM 857 N N . VAL A 1 108 ? -0.724 -0.328 -9.497 1.00 96.75 108 VAL A N 1
ATOM 858 C CA . VAL A 1 108 ? -0.116 -0.432 -10.840 1.00 96.75 108 VAL A CA 1
ATOM 859 C C . VAL A 1 108 ? 0.077 -1.879 -11.276 1.00 96.75 108 VAL A C 1
ATOM 861 O O . VAL A 1 108 ? -0.059 -2.173 -12.463 1.00 96.75 108 VAL A O 1
ATOM 864 N N . ALA A 1 109 ? 0.387 -2.793 -10.353 1.00 96.81 109 ALA A N 1
ATOM 865 C CA . ALA A 1 109 ? 0.503 -4.211 -10.689 1.00 96.81 109 ALA A CA 1
ATOM 866 C C . ALA A 1 109 ? -0.844 -4.762 -11.187 1.00 96.81 109 ALA A C 1
ATOM 868 O O . ALA A 1 109 ? -0.893 -5.500 -12.175 1.00 96.81 109 ALA A O 1
ATOM 869 N N . PHE A 1 110 ? -1.956 -4.331 -10.581 1.00 97.31 110 PHE A N 1
ATOM 870 C CA . PHE A 1 110 ? -3.297 -4.679 -11.051 1.00 97.31 110 PHE A CA 1
ATOM 871 C C . PHE A 1 110 ? -3.625 -4.032 -12.402 1.00 97.31 110 PHE A C 1
ATOM 873 O O . PHE A 1 110 ? -4.162 -4.718 -13.269 1.00 97.31 110 PHE A O 1
ATOM 880 N N . ASP A 1 111 ? -3.247 -2.770 -12.629 1.00 97.56 111 ASP A N 1
ATOM 881 C CA . ASP A 1 111 ? -3.399 -2.120 -13.941 1.00 97.56 111 ASP A CA 1
ATOM 882 C C . ASP A 1 111 ? -2.603 -2.860 -15.037 1.00 97.56 111 ASP A C 1
ATOM 884 O O . ASP A 1 111 ? -3.090 -3.051 -16.155 1.00 97.56 111 ASP A O 1
ATOM 888 N N . CYS A 1 112 ? -1.386 -3.325 -14.723 1.00 97.12 112 CYS A N 1
ATOM 889 C CA . CYS A 1 112 ? -0.577 -4.138 -15.635 1.00 97.12 112 CYS A CA 1
ATOM 890 C C . CYS A 1 112 ? -1.240 -5.491 -15.919 1.00 97.12 112 CYS A C 1
ATOM 892 O O . CYS A 1 112 ? -1.279 -5.917 -17.074 1.00 97.12 112 CYS A O 1
ATOM 894 N N . TRP A 1 113 ? -1.804 -6.142 -14.897 1.00 97.19 113 TRP A N 1
ATOM 895 C CA . TRP A 1 113 ? -2.551 -7.389 -15.064 1.00 97.19 113 TRP A CA 1
ATOM 896 C C . TRP A 1 113 ? -3.703 -7.247 -16.055 1.00 97.19 113 TRP A C 1
ATOM 898 O O . TRP A 1 113 ? -3.832 -8.075 -16.957 1.00 97.19 113 TRP A O 1
ATOM 908 N N . GLU A 1 114 ? -4.506 -6.187 -15.939 1.00 96.94 114 GLU A N 1
ATOM 909 C CA . GLU A 1 114 ? -5.613 -5.950 -16.871 1.00 96.94 114 GLU A CA 1
ATOM 910 C C . GLU A 1 114 ? -5.105 -5.793 -18.313 1.00 96.94 114 GLU A C 1
ATOM 912 O O . GLU A 1 114 ? -5.655 -6.405 -19.230 1.00 96.94 114 GLU A O 1
ATOM 917 N N . ARG A 1 115 ? -3.983 -5.089 -18.526 1.00 97.44 115 ARG A N 1
ATOM 918 C CA . ARG A 1 115 ? -3.346 -4.992 -19.854 1.00 97.44 115 ARG A CA 1
ATOM 919 C C . ARG A 1 115 ? -2.856 -6.337 -20.380 1.00 97.44 115 ARG A C 1
ATOM 921 O O . ARG A 1 115 ? -3.023 -6.627 -21.566 1.00 97.44 115 ARG A O 1
ATOM 928 N N . TYR A 1 116 ? -2.289 -7.185 -19.526 1.00 97.75 116 TYR A N 1
ATOM 929 C CA . TYR A 1 116 ? -1.911 -8.539 -19.928 1.00 97.75 116 TYR A CA 1
ATOM 930 C C . TYR A 1 116 ? -3.134 -9.382 -20.284 1.00 97.75 116 TYR A C 1
ATOM 932 O O . TYR A 1 116 ? -3.097 -10.101 -21.278 1.00 97.75 116 TYR A O 1
ATOM 940 N N . VAL A 1 117 ? -4.230 -9.275 -19.532 1.00 97.38 117 VAL A N 1
ATOM 941 C CA . VAL A 1 117 ? -5.490 -9.976 -19.812 1.00 97.38 117 VAL A CA 1
ATOM 942 C C . VAL A 1 117 ? -6.130 -9.502 -21.122 1.00 97.38 117 VAL A C 1
ATOM 944 O O . VAL A 1 117 ? -6.652 -10.328 -21.870 1.00 97.38 117 VAL A O 1
ATOM 947 N N . GLU A 1 118 ? -6.069 -8.209 -21.443 1.00 97.19 118 GLU A N 1
ATOM 948 C CA . GLU A 1 118 ? -6.516 -7.676 -22.739 1.00 97.19 118 GLU A CA 1
ATOM 949 C C . GLU A 1 118 ? -5.740 -8.301 -23.910 1.00 97.19 118 GLU A C 1
ATOM 951 O O . GLU A 1 118 ? -6.336 -8.713 -24.906 1.00 97.19 118 GLU A O 1
ATOM 956 N N . GLN A 1 119 ? -4.414 -8.419 -23.781 1.00 96.44 119 GLN A N 1
ATOM 957 C CA . GLN A 1 119 ? -3.541 -8.975 -24.824 1.00 96.44 119 GLN A CA 1
ATOM 958 C C . GLN A 1 119 ? -3.531 -10.511 -24.861 1.00 96.44 119 GLN A C 1
ATOM 960 O O . GLN A 1 119 ? -3.294 -11.119 -25.908 1.00 96.44 119 GLN A O 1
ATOM 965 N N . MET A 1 120 ? -3.782 -11.155 -23.722 1.00 97.44 120 MET A N 1
ATOM 966 C CA . MET A 1 120 ? -3.782 -12.605 -23.533 1.00 97.44 120 MET A CA 1
ATOM 967 C C . MET A 1 120 ? -5.072 -13.051 -22.818 1.00 97.44 120 MET A C 1
ATOM 969 O O . MET A 1 120 ? -5.015 -13.493 -21.670 1.00 97.44 120 MET A O 1
ATOM 973 N N . PRO A 1 121 ? -6.247 -13.018 -23.486 1.00 97.12 121 PRO A N 1
ATOM 974 C CA . PRO A 1 121 ? -7.541 -13.265 -22.833 1.00 97.12 121 PRO A CA 1
ATOM 975 C C . PRO A 1 121 ? -7.681 -14.625 -22.145 1.00 97.12 121 PRO A C 1
ATOM 977 O O . PRO A 1 121 ? -8.455 -14.759 -21.200 1.00 97.12 121 PRO A O 1
ATOM 980 N N . TRP A 1 122 ? -6.905 -15.627 -22.571 1.00 96.00 122 TRP A N 1
ATOM 981 C CA . TRP A 1 122 ? -6.854 -16.948 -21.937 1.00 96.00 122 TRP A CA 1
ATOM 982 C C . TRP A 1 122 ? -6.323 -16.905 -20.490 1.00 96.00 122 TRP A C 1
ATOM 984 O O . TRP A 1 122 ? -6.476 -17.886 -19.764 1.00 96.00 122 TRP A O 1
ATOM 994 N N . LEU A 1 123 ? -5.722 -15.791 -20.045 1.00 96.62 123 LEU A N 1
ATOM 995 C CA . LEU A 1 123 ? -5.350 -15.570 -18.644 1.00 96.62 123 LEU A CA 1
ATOM 996 C C . LEU A 1 123 ? -6.569 -15.502 -17.716 1.00 96.62 123 LEU A C 1
ATOM 998 O O . LEU A 1 123 ? -6.437 -15.861 -16.554 1.00 96.62 123 LEU A O 1
ATOM 1002 N N . LYS A 1 124 ? -7.763 -15.141 -18.212 1.00 93.81 124 LYS A N 1
ATOM 1003 C CA . LYS A 1 124 ? -9.004 -15.124 -17.407 1.00 93.81 124 LYS A CA 1
ATOM 1004 C C . LYS A 1 124 ? -9.401 -16.504 -16.882 1.00 93.81 124 LYS A C 1
ATOM 1006 O O . LYS A 1 124 ? -10.077 -16.611 -15.868 1.00 93.81 124 LYS A O 1
ATOM 1011 N N . GLU A 1 125 ? -8.993 -17.557 -17.585 1.00 94.12 125 GLU A N 1
ATOM 1012 C CA . GLU A 1 125 ? -9.228 -18.950 -17.191 1.00 94.12 125 GLU A CA 1
ATOM 1013 C C . GLU A 1 125 ? -8.140 -19.474 -16.239 1.00 94.12 125 GLU A C 1
ATOM 1015 O O . GLU A 1 125 ? -8.175 -20.632 -15.817 1.00 94.12 125 GLU A O 1
ATOM 1020 N N . ARG A 1 126 ? -7.127 -18.653 -15.935 1.00 92.19 126 ARG A N 1
ATOM 1021 C CA . ARG A 1 126 ? -6.040 -18.986 -15.019 1.00 92.19 126 ARG A CA 1
ATOM 1022 C C . ARG A 1 126 ? -6.298 -18.314 -13.677 1.00 92.19 126 ARG A C 1
ATOM 1024 O O . ARG A 1 126 ? -6.484 -17.108 -13.611 1.00 92.19 126 ARG A O 1
ATOM 1031 N N . ASP A 1 127 ? -6.222 -19.091 -12.604 1.00 94.38 127 ASP A N 1
ATOM 1032 C CA . ASP A 1 127 ? -6.233 -18.580 -11.228 1.00 94.38 127 ASP A CA 1
ATOM 1033 C C . ASP A 1 127 ? -4.804 -18.204 -10.792 1.00 94.38 127 ASP A C 1
ATOM 1035 O O . ASP A 1 127 ? -4.272 -18.746 -9.826 1.00 94.38 127 ASP A O 1
ATOM 1039 N N . ILE A 1 128 ? -4.133 -17.358 -11.587 1.00 97.25 128 ILE A N 1
ATOM 1040 C CA . ILE A 1 128 ? -2.817 -16.813 -11.229 1.00 97.25 128 ILE A CA 1
ATOM 1041 C C . ILE A 1 128 ? -3.042 -15.590 -10.352 1.00 97.25 128 ILE A C 1
ATOM 1043 O O . ILE A 1 128 ? -3.797 -14.692 -10.720 1.00 97.25 128 ILE A O 1
ATOM 1047 N N . LYS A 1 129 ? -2.353 -15.547 -9.215 1.00 97.56 129 LYS A N 1
ATOM 1048 C CA . LYS A 1 129 ? -2.451 -14.449 -8.252 1.00 97.56 129 LYS A CA 1
ATOM 1049 C C . LYS A 1 129 ? -1.102 -13.800 -8.006 1.00 97.56 129 LYS A C 1
ATOM 1051 O O . LYS A 1 129 ? -0.052 -14.410 -8.202 1.00 97.56 129 LYS A O 1
ATOM 1056 N N . PHE A 1 130 ? -1.130 -12.568 -7.535 1.00 98.12 130 PHE A N 1
ATOM 1057 C CA . PHE A 1 130 ? 0.063 -11.873 -7.101 1.00 98.12 130 PHE A CA 1
ATOM 1058 C C . PHE A 1 130 ? 0.557 -12.397 -5.757 1.00 98.12 130 PHE A C 1
ATOM 1060 O O . PHE A 1 130 ? -0.226 -12.721 -4.857 1.00 98.12 130 PHE A O 1
ATOM 1067 N N . ILE A 1 131 ? 1.876 -12.435 -5.613 1.00 97.56 131 ILE A N 1
ATOM 1068 C CA . ILE A 1 131 ? 2.535 -12.410 -4.315 1.00 97.56 131 ILE A CA 1
ATOM 1069 C C . ILE A 1 131 ? 3.347 -11.123 -4.249 1.00 97.56 131 ILE A C 1
ATOM 1071 O O . ILE A 1 131 ? 4.280 -10.945 -5.019 1.00 97.56 131 ILE A O 1
ATOM 1075 N N . PHE A 1 132 ? 3.008 -10.237 -3.320 1.00 97.31 132 PHE A N 1
ATOM 1076 C CA . PHE A 1 132 ? 3.819 -9.050 -3.050 1.00 97.31 132 PHE A CA 1
ATOM 1077 C C . PHE A 1 132 ? 4.850 -9.398 -1.977 1.00 97.31 132 PHE A C 1
ATOM 1079 O O . PHE A 1 132 ? 4.650 -9.099 -0.802 1.00 97.31 132 PHE A O 1
ATOM 1086 N N . ASP A 1 133 ? 5.894 -10.134 -2.346 1.00 95.12 133 ASP A N 1
ATOM 1087 C CA . ASP A 1 133 ? 6.900 -10.678 -1.422 1.00 95.12 133 ASP A CA 1
ATOM 1088 C C . ASP A 1 133 ? 7.964 -9.670 -0.977 1.00 95.12 133 ASP A C 1
ATOM 1090 O O . ASP A 1 133 ? 8.693 -9.944 -0.022 1.00 95.12 133 ASP A O 1
ATOM 1094 N N . GLU A 1 134 ? 7.990 -8.487 -1.585 1.00 95.38 134 GLU A N 1
ATOM 1095 C CA . GLU A 1 134 ? 8.736 -7.338 -1.088 1.00 95.38 134 GLU A CA 1
ATOM 1096 C C . GLU A 1 134 ? 7.955 -6.047 -1.308 1.00 95.38 134 GLU A C 1
ATOM 1098 O O . GLU A 1 134 ? 7.514 -5.752 -2.419 1.00 95.38 134 GLU A O 1
ATOM 1103 N N . TRP A 1 135 ? 7.823 -5.234 -0.265 1.00 96.69 135 TRP A N 1
ATOM 1104 C CA . TRP A 1 135 ? 7.290 -3.882 -0.385 1.00 96.69 135 TRP A CA 1
ATOM 1105 C C . TRP A 1 135 ? 7.652 -3.003 0.805 1.00 96.69 135 TRP A C 1
ATOM 1107 O O . TRP A 1 135 ? 7.930 -3.482 1.908 1.00 96.69 135 TRP A O 1
ATOM 1117 N N . GLY A 1 136 ? 7.634 -1.690 0.583 1.00 96.38 136 GLY A N 1
ATOM 1118 C CA . GLY A 1 136 ? 7.851 -0.703 1.635 1.00 96.38 136 GLY A CA 1
ATOM 1119 C C . GLY A 1 136 ? 8.230 0.678 1.112 1.00 96.38 136 GLY A C 1
ATOM 1120 O O . GLY A 1 136 ? 8.410 0.900 -0.087 1.00 96.38 136 GLY A O 1
ATOM 1121 N N . ASN A 1 137 ? 8.387 1.622 2.035 1.00 96.12 137 ASN A N 1
ATOM 1122 C CA . ASN A 1 137 ? 8.878 2.955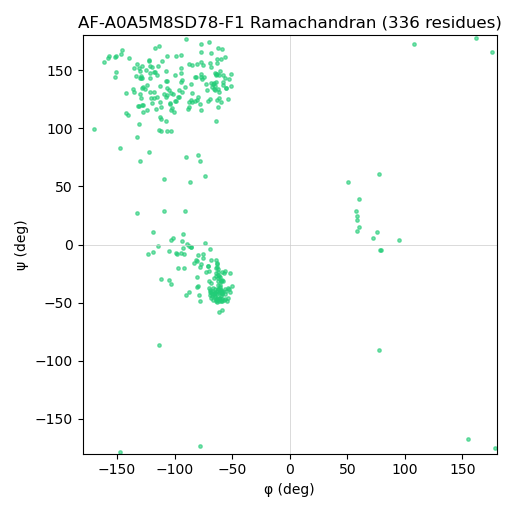 1.707 1.00 96.12 137 ASN A CA 1
ATOM 1123 C C . ASN A 1 137 ? 10.403 2.996 1.711 1.00 96.12 137 ASN A C 1
ATOM 1125 O O . ASN A 1 137 ? 11.050 2.481 2.625 1.00 96.12 137 ASN A O 1
ATOM 1129 N N . ARG A 1 138 ? 10.976 3.686 0.726 1.00 93.94 138 ARG A N 1
ATOM 1130 C CA . ARG A 1 138 ? 12.400 4.006 0.685 1.00 93.94 138 ARG A CA 1
ATOM 1131 C C . ARG A 1 138 ? 12.622 5.476 1.066 1.00 93.94 138 ARG A C 1
ATOM 1133 O O . ARG A 1 138 ? 12.081 6.364 0.403 1.00 93.94 138 ARG A O 1
ATOM 1140 N N . PRO A 1 139 ? 13.414 5.753 2.117 1.00 93.56 139 PRO A N 1
ATOM 1141 C CA . PRO A 1 139 ? 13.700 7.107 2.580 1.00 93.56 139 PRO A CA 1
ATOM 1142 C C . PRO A 1 139 ? 14.771 7.742 1.686 1.00 93.56 139 PRO A C 1
ATOM 1144 O O . PRO A 1 139 ? 15.935 7.762 2.064 1.00 93.56 139 PRO A O 1
ATOM 1147 N N . ARG A 1 140 ? 14.422 8.192 0.475 1.00 93.19 140 ARG A N 1
ATOM 1148 C CA . ARG A 1 140 ? 15.394 8.685 -0.522 1.00 93.19 140 ARG A CA 1
ATOM 1149 C C . ARG A 1 140 ? 15.001 10.030 -1.127 1.00 93.19 140 ARG A C 1
ATOM 1151 O O . ARG A 1 140 ? 13.810 10.324 -1.218 1.00 93.19 140 ARG A O 1
ATOM 1158 N N . SER A 1 141 ? 16.001 10.803 -1.549 1.00 93.81 141 SER A N 1
ATOM 1159 C CA . SER A 1 141 ? 15.856 12.072 -2.283 1.00 93.81 141 SER A CA 1
ATOM 1160 C C . SER A 1 141 ? 16.484 11.972 -3.681 1.00 93.81 141 SER A C 1
ATOM 1162 O O . SER A 1 141 ? 17.158 10.984 -3.989 1.00 93.81 141 SER A O 1
ATOM 1164 N N . ALA A 1 142 ? 16.243 12.965 -4.543 1.00 93.56 142 ALA A N 1
ATOM 1165 C CA . ALA A 1 142 ? 16.720 12.996 -5.926 1.00 93.56 142 ALA A CA 1
ATOM 1166 C C . ALA A 1 142 ? 18.254 13.049 -6.024 1.00 93.56 142 ALA A C 1
ATOM 1168 O O . ALA A 1 142 ? 18.819 12.636 -7.034 1.00 93.56 142 ALA A O 1
ATOM 1169 N N . ASP A 1 143 ? 18.933 13.477 -4.955 1.00 91.44 143 ASP A N 1
ATOM 1170 C CA . ASP A 1 143 ? 20.393 13.423 -4.819 1.00 91.44 143 ASP A CA 1
ATOM 1171 C C . ASP A 1 143 ? 20.957 11.994 -4.665 1.00 91.44 143 ASP A C 1
ATOM 1173 O O . ASP A 1 143 ? 22.172 11.805 -4.599 1.00 91.44 143 ASP A O 1
ATOM 1177 N N . GLY A 1 144 ? 20.089 10.980 -4.595 1.00 87.50 144 GLY A N 1
ATOM 1178 C CA . GLY A 1 144 ? 20.469 9.585 -4.414 1.00 87.50 144 GLY A CA 1
ATOM 1179 C C . GLY A 1 144 ? 20.900 9.241 -2.984 1.00 87.50 144 GLY A C 1
ATOM 1180 O O . GLY A 1 144 ? 21.415 8.149 -2.739 1.00 87.50 144 GLY A O 1
ATOM 1181 N N . GLN A 1 145 ? 20.698 10.121 -2.009 1.00 91.19 145 GLN A N 1
ATOM 1182 C CA . GLN A 1 145 ? 21.029 9.857 -0.612 1.00 91.19 145 GLN A CA 1
ATOM 1183 C C . GLN A 1 145 ? 19.801 9.424 0.182 1.00 91.19 145 GLN A C 1
ATOM 1185 O O . GLN A 1 145 ? 18.656 9.610 -0.238 1.00 91.19 145 GLN A O 1
ATOM 1190 N N . ASN A 1 146 ? 20.045 8.816 1.344 1.00 91.56 146 ASN A N 1
ATOM 1191 C CA . ASN A 1 146 ? 18.975 8.473 2.267 1.00 91.56 146 ASN A CA 1
ATOM 1192 C C . ASN A 1 146 ? 18.556 9.709 3.072 1.00 91.56 146 ASN A C 1
ATOM 1194 O O . ASN A 1 146 ? 19.388 10.327 3.730 1.00 91.56 146 ASN A O 1
ATOM 1198 N N . HIS A 1 147 ? 17.262 10.020 3.066 1.00 92.06 147 HIS A N 1
ATOM 1199 C CA . HIS A 1 147 ? 16.656 11.127 3.807 1.00 92.06 147 HIS A CA 1
ATOM 1200 C C . HIS A 1 147 ? 15.536 10.582 4.699 1.00 92.06 147 HIS A C 1
ATOM 1202 O O . HIS A 1 147 ? 14.559 10.051 4.159 1.00 92.06 147 HIS A O 1
ATOM 1208 N N . PRO A 1 148 ? 15.661 10.668 6.040 1.00 91.06 148 PRO A N 1
ATOM 1209 C CA . PRO A 1 148 ? 14.686 10.108 6.969 1.00 91.06 148 PRO A CA 1
ATOM 1210 C C . PRO A 1 148 ? 13.250 10.556 6.686 1.00 91.06 148 PRO A C 1
ATOM 1212 O O . PRO A 1 148 ? 12.990 11.707 6.335 1.00 91.06 148 PRO A O 1
ATOM 1215 N N . LEU A 1 149 ? 12.310 9.632 6.867 1.00 93.81 149 LEU A N 1
ATOM 1216 C CA . LEU A 1 149 ? 10.880 9.900 6.750 1.00 93.81 149 LEU A CA 1
ATOM 1217 C C . LEU A 1 149 ? 10.298 10.227 8.135 1.00 93.81 149 LEU A C 1
ATOM 1219 O O . LEU A 1 149 ? 10.809 9.712 9.132 1.00 93.81 149 LEU A O 1
ATOM 1223 N N . PRO A 1 150 ? 9.222 11.031 8.217 1.00 95.69 150 PRO A N 1
ATOM 1224 C CA . PRO A 1 150 ? 8.485 11.214 9.464 1.00 95.69 150 PRO A CA 1
ATOM 1225 C C . PRO A 1 150 ? 8.000 9.879 10.040 1.00 95.69 150 PRO A C 1
ATOM 1227 O O . PRO A 1 150 ? 7.588 8.995 9.285 1.00 95.69 150 PRO A O 1
ATOM 1230 N N . GLY A 1 151 ? 8.011 9.756 11.371 1.00 95.94 151 GLY A N 1
ATOM 1231 C CA . GLY A 1 151 ? 7.750 8.496 12.078 1.00 95.94 151 GLY A CA 1
ATOM 1232 C C . GLY A 1 151 ? 6.432 7.811 11.702 1.00 95.94 151 GLY A C 1
ATOM 1233 O O . GLY A 1 151 ? 6.399 6.597 11.533 1.00 95.94 151 GLY A O 1
ATOM 1234 N N . MET A 1 152 ? 5.363 8.576 11.470 1.00 98.25 152 MET A N 1
ATOM 1235 C CA . MET A 1 152 ? 4.052 8.030 11.101 1.00 98.25 152 MET A CA 1
ATOM 1236 C C . MET A 1 152 ? 3.794 7.936 9.594 1.00 98.25 152 MET A C 1
ATOM 1238 O O . MET A 1 152 ? 2.781 7.362 9.191 1.00 98.25 152 MET A O 1
ATOM 1242 N N . LEU A 1 153 ? 4.708 8.400 8.735 1.00 98.25 153 LEU A N 1
ATOM 1243 C CA . LEU A 1 153 ? 4.516 8.316 7.284 1.00 98.25 153 LEU A CA 1
ATOM 1244 C C . LEU A 1 153 ? 4.468 6.859 6.800 1.00 98.25 153 LEU A C 1
ATOM 1246 O O . LEU A 1 153 ? 3.562 6.480 6.053 1.00 98.25 153 LEU A O 1
ATOM 1250 N N . THR A 1 154 ? 5.424 6.027 7.219 1.00 96.94 154 THR A N 1
ATOM 1251 C CA . THR A 1 154 ? 5.464 4.608 6.828 1.00 96.94 154 THR A CA 1
ATOM 1252 C C . THR A 1 154 ? 4.309 3.797 7.421 1.00 96.94 154 THR A C 1
ATOM 1254 O O . THR A 1 154 ? 3.659 3.094 6.648 1.00 96.94 154 THR A O 1
ATOM 1257 N N . PRO A 1 155 ? 3.950 3.941 8.711 1.00 97.94 155 PRO A N 1
ATOM 1258 C CA . PRO A 1 155 ? 2.756 3.308 9.278 1.00 97.94 155 PRO A CA 1
ATOM 1259 C C . PRO A 1 155 ? 1.467 3.622 8.506 1.00 97.94 155 PRO A C 1
ATOM 1261 O O . PRO A 1 155 ? 0.713 2.708 8.171 1.00 97.94 155 PRO A O 1
ATOM 1264 N N . LEU A 1 156 ? 1.233 4.893 8.153 1.00 98.88 156 LEU A N 1
ATOM 1265 C CA . LEU A 1 156 ? 0.076 5.292 7.341 1.00 98.88 156 LEU A CA 1
ATOM 1266 C C . LEU A 1 156 ? 0.126 4.668 5.941 1.00 98.88 156 LEU A C 1
ATOM 1268 O O . LEU A 1 156 ? -0.879 4.154 5.454 1.00 98.88 156 LEU A O 1
ATOM 1272 N N . SER A 1 157 ? 1.305 4.657 5.313 1.00 98.62 157 SER A N 1
ATOM 1273 C CA . SER A 1 157 ? 1.504 4.020 4.004 1.00 98.62 157 SER A CA 1
ATOM 1274 C C . SER A 1 157 ? 1.201 2.522 4.051 1.00 98.62 157 SER A C 1
ATOM 1276 O O . SER A 1 157 ? 0.616 1.985 3.116 1.00 98.62 157 SER A O 1
ATOM 1278 N N . TYR A 1 158 ? 1.571 1.845 5.142 1.00 98.25 158 TYR A N 1
ATOM 1279 C CA . TYR A 1 158 ? 1.318 0.417 5.343 1.00 98.25 158 TYR A CA 1
ATOM 1280 C C . TYR A 1 158 ? -0.176 0.147 5.508 1.00 98.25 158 TYR A C 1
ATOM 1282 O O . TYR A 1 158 ? -0.687 -0.786 4.895 1.00 98.25 158 TYR A O 1
ATOM 1290 N N . ALA A 1 159 ? -0.893 0.981 6.267 1.00 98.75 159 ALA A N 1
ATOM 1291 C CA . ALA A 1 159 ? -2.342 0.859 6.405 1.00 98.75 159 ALA A CA 1
ATOM 1292 C C . ALA A 1 159 ? -3.054 1.007 5.047 1.00 98.75 159 ALA A C 1
ATOM 1294 O O . ALA A 1 159 ? -3.876 0.164 4.695 1.00 98.75 159 ALA A O 1
ATOM 1295 N N . LEU A 1 160 ? -2.679 2.016 4.248 1.00 98.88 160 LEU A N 1
ATOM 1296 C CA . LEU A 1 160 ? -3.216 2.231 2.895 1.00 98.88 160 LEU A CA 1
ATOM 1297 C C . LEU A 1 160 ? -2.851 1.093 1.927 1.00 98.88 160 LEU A C 1
ATOM 1299 O O . LEU A 1 160 ? -3.688 0.644 1.148 1.00 98.88 160 LEU A O 1
ATOM 1303 N N . CYS A 1 161 ? -1.611 0.606 1.987 1.00 98.25 161 CYS A N 1
ATOM 1304 C CA . CYS A 1 161 ? -1.140 -0.520 1.180 1.00 98.25 161 CYS A CA 1
ATOM 1305 C C . CYS A 1 161 ? -1.944 -1.793 1.485 1.00 98.25 161 CYS A C 1
ATOM 1307 O O . CYS A 1 161 ? -2.445 -2.455 0.578 1.00 98.25 161 CYS A O 1
ATOM 1309 N N . LEU A 1 162 ? -2.148 -2.094 2.771 1.00 98.12 162 LEU A N 1
ATOM 1310 C CA . LEU A 1 162 ? -2.956 -3.229 3.207 1.00 98.12 162 LEU A CA 1
ATOM 1311 C C . LEU A 1 162 ? -4.435 -3.052 2.855 1.00 98.12 162 LEU A C 1
ATOM 1313 O O . LEU A 1 162 ? -5.068 -4.026 2.459 1.00 98.12 162 LEU A O 1
ATOM 1317 N N . HIS A 1 163 ? -4.985 -1.835 2.942 1.00 98.56 163 HIS A N 1
ATOM 1318 C CA . HIS A 1 163 ? -6.332 -1.548 2.443 1.00 98.56 163 HIS A CA 1
ATOM 1319 C C . HIS A 1 163 ? -6.486 -1.944 0.974 1.00 98.56 163 HIS A C 1
ATOM 1321 O O . HIS A 1 163 ? -7.433 -2.650 0.631 1.00 98.56 163 HIS A O 1
ATOM 1327 N N . GLU A 1 164 ? -5.542 -1.533 0.128 1.00 98.12 164 GLU A N 1
ATOM 1328 C CA . GLU A 1 164 ? -5.547 -1.854 -1.298 1.00 98.12 164 GLU A CA 1
ATOM 1329 C C . GLU A 1 164 ? -5.417 -3.363 -1.549 1.00 98.12 164 GLU A C 1
ATOM 1331 O O . GLU A 1 164 ? -6.220 -3.940 -2.281 1.00 98.12 164 GLU A O 1
ATOM 1336 N N . MET A 1 165 ? -4.479 -4.038 -0.873 1.00 97.75 165 MET A N 1
ATOM 1337 C CA . MET A 1 165 ? -4.326 -5.494 -0.987 1.00 97.75 165 MET A CA 1
ATOM 1338 C C . MET A 1 165 ? -5.574 -6.256 -0.527 1.00 97.75 165 MET A C 1
ATOM 1340 O O . MET A 1 165 ? -5.969 -7.222 -1.174 1.00 97.75 165 MET A O 1
ATOM 1344 N N . PHE A 1 166 ? -6.213 -5.848 0.576 1.00 97.44 166 PHE A N 1
ATOM 1345 C CA . PHE A 1 166 ? -7.426 -6.508 1.062 1.00 97.44 166 PHE A CA 1
ATOM 1346 C C . PHE A 1 166 ? -8.614 -6.277 0.133 1.00 97.44 166 PHE A C 1
ATOM 1348 O O . PHE A 1 166 ? -9.372 -7.218 -0.111 1.00 97.44 166 PHE A O 1
ATOM 1355 N N . ARG A 1 167 ? -8.756 -5.066 -0.419 1.00 96.56 167 ARG A N 1
ATOM 1356 C CA . ARG A 1 167 ? -9.793 -4.729 -1.405 1.00 96.56 167 ARG A CA 1
ATOM 1357 C C . ARG A 1 167 ? -9.695 -5.596 -2.663 1.00 96.56 167 ARG A C 1
ATOM 1359 O O . ARG A 1 167 ? -10.730 -5.924 -3.231 1.00 96.56 167 ARG A O 1
ATOM 1366 N N . HIS A 1 168 ? -8.477 -6.003 -3.018 1.00 96.50 168 HIS A N 1
ATOM 1367 C CA . HIS A 1 168 ? -8.146 -6.875 -4.147 1.00 96.50 168 HIS A CA 1
ATOM 1368 C C . HIS A 1 168 ? -7.685 -8.277 -3.721 1.00 96.50 168 HIS A C 1
ATOM 1370 O O . HIS A 1 168 ? -6.880 -8.919 -4.400 1.00 96.50 168 HIS A O 1
ATOM 1376 N N . SER A 1 169 ? -8.161 -8.772 -2.576 1.00 95.56 169 SER A N 1
ATOM 1377 C CA . SER A 1 169 ? -7.712 -10.055 -2.010 1.00 95.56 169 SER A CA 1
ATOM 1378 C C . SER A 1 169 ? -8.023 -11.269 -2.895 1.00 95.56 169 SER A C 1
ATOM 1380 O O . SER A 1 169 ? -7.409 -12.323 -2.742 1.00 95.56 169 SER A O 1
ATOM 1382 N N . GLU A 1 170 ? -8.917 -11.141 -3.875 1.00 95.12 170 GLU A N 1
ATOM 1383 C CA . GLU A 1 170 ? -9.127 -12.143 -4.918 1.00 95.12 170 GLU A CA 1
ATOM 1384 C C . GLU A 1 170 ? -7.914 -12.300 -5.847 1.00 95.12 170 GLU A C 1
ATOM 1386 O O . GLU A 1 170 ? -7.676 -13.401 -6.347 1.00 95.12 170 GLU A O 1
ATOM 1391 N N . LYS A 1 171 ? -7.126 -11.231 -6.028 1.00 96.44 171 LYS A N 1
ATOM 1392 C CA . LYS A 1 171 ? -5.928 -11.183 -6.877 1.00 96.44 171 LYS A CA 1
ATOM 1393 C C . LYS A 1 171 ? -4.630 -11.449 -6.115 1.00 96.44 171 LYS A C 1
ATOM 1395 O O . LYS A 1 171 ? -3.593 -11.569 -6.758 1.00 96.44 171 LYS A O 1
ATOM 1400 N N . VAL A 1 172 ? -4.651 -11.545 -4.783 1.00 97.00 172 VAL A N 1
ATOM 1401 C CA . VAL A 1 172 ? -3.439 -11.627 -3.946 1.00 97.00 172 VAL A CA 1
ATOM 1402 C C . VAL A 1 172 ? -3.418 -12.926 -3.139 1.00 97.00 172 VAL A C 1
ATOM 1404 O O . VAL A 1 172 ? -4.315 -13.191 -2.345 1.00 97.00 172 VAL A O 1
ATOM 1407 N N . SER A 1 173 ? -2.374 -13.737 -3.320 1.00 95.75 173 SER A N 1
ATOM 1408 C CA . SER A 1 173 ? -2.167 -14.986 -2.569 1.00 95.75 173 SER A CA 1
ATOM 1409 C C . SER A 1 173 ? -1.415 -14.774 -1.259 1.00 95.75 173 SER A C 1
ATOM 1411 O O . SER A 1 173 ? -1.714 -15.424 -0.259 1.00 95.75 173 SER A O 1
ATOM 1413 N N . ALA A 1 174 ? -0.395 -13.915 -1.274 1.00 94.94 174 ALA A N 1
ATOM 1414 C CA . ALA A 1 174 ? 0.458 -13.647 -0.124 1.00 94.94 174 ALA A CA 1
ATOM 1415 C C . ALA A 1 174 ? 1.127 -12.275 -0.249 1.00 94.94 174 ALA A C 1
ATOM 1417 O O . ALA A 1 174 ? 1.192 -11.691 -1.331 1.00 94.94 174 ALA A O 1
ATOM 1418 N N . SER A 1 175 ? 1.624 -11.766 0.874 1.00 94.81 175 SER A N 1
ATOM 1419 C CA . SER A 1 175 ? 2.294 -10.474 0.950 1.00 94.81 175 SER A CA 1
ATOM 1420 C C . SER A 1 175 ? 3.312 -10.464 2.092 1.00 94.81 175 SER A C 1
ATOM 1422 O O . SER A 1 175 ? 3.072 -11.077 3.136 1.00 94.81 175 SER A O 1
ATOM 1424 N N . CYS A 1 176 ? 4.441 -9.785 1.899 1.00 93.50 176 CYS A N 1
ATOM 1425 C CA . CYS A 1 176 ? 5.519 -9.662 2.871 1.00 93.50 176 CYS A CA 1
ATOM 1426 C C . CYS A 1 176 ? 6.124 -8.253 2.817 1.00 93.50 176 CYS A C 1
ATOM 1428 O O . CYS A 1 176 ? 6.752 -7.868 1.833 1.00 93.50 176 CYS A O 1
ATOM 1430 N N . ALA A 1 177 ? 5.949 -7.483 3.894 1.00 93.88 177 ALA A N 1
ATOM 1431 C CA . ALA A 1 177 ? 6.650 -6.213 4.044 1.00 93.88 177 ALA A CA 1
ATOM 1432 C C . ALA A 1 177 ? 8.154 -6.476 4.188 1.00 93.88 177 ALA A C 1
ATOM 1434 O O . ALA A 1 177 ? 8.571 -7.332 4.977 1.00 93.88 177 ALA A O 1
ATOM 1435 N N . THR A 1 178 ? 8.977 -5.721 3.466 1.00 92.62 178 THR A N 1
ATOM 1436 C CA . THR A 1 178 ? 10.421 -5.956 3.450 1.00 92.62 178 THR A CA 1
ATOM 1437 C C . THR A 1 178 ? 11.042 -5.709 4.819 1.00 92.62 178 THR A C 1
ATOM 1439 O O . THR A 1 178 ? 10.849 -4.667 5.446 1.00 92.62 178 THR A O 1
ATOM 1442 N N . GLY A 1 179 ? 11.880 -6.656 5.245 1.00 83.44 179 GLY A N 1
ATOM 1443 C CA . GLY A 1 179 ? 12.653 -6.547 6.476 1.00 83.44 179 GLY A CA 1
ATOM 1444 C C . GLY A 1 179 ? 11.806 -6.823 7.712 1.00 83.44 179 GLY A C 1
ATOM 1445 O O . GLY A 1 179 ? 11.705 -5.966 8.579 1.00 83.44 179 GLY A O 1
ATOM 1446 N N . GLY A 1 180 ? 11.242 -8.030 7.822 1.00 78.25 180 GLY A N 1
ATOM 1447 C CA . GLY A 1 180 ? 10.289 -8.405 8.873 1.00 78.25 180 GLY A CA 1
ATOM 1448 C C . GLY A 1 180 ? 10.715 -8.123 10.321 1.00 78.25 180 GLY A C 1
ATOM 1449 O O . GLY A 1 180 ? 9.847 -7.911 11.154 1.00 78.25 180 GLY A O 1
ATOM 1450 N N . LEU A 1 181 ? 12.012 -8.040 10.646 1.00 84.50 181 LEU A N 1
ATOM 1451 C CA . LEU A 1 181 ? 12.460 -7.630 11.989 1.00 84.50 181 LEU A CA 1
ATOM 1452 C C . LEU A 1 181 ? 12.274 -6.129 12.265 1.00 84.50 181 LEU A C 1
ATOM 1454 O O . LEU A 1 181 ? 12.118 -5.749 13.420 1.00 84.50 181 LEU A O 1
ATOM 1458 N N . ARG A 1 182 ? 12.214 -5.283 11.228 1.00 85.94 182 ARG A N 1
ATOM 1459 C CA . ARG A 1 182 ? 12.009 -3.830 11.357 1.00 85.94 182 ARG A CA 1
ATOM 1460 C C . ARG A 1 182 ? 10.660 -3.467 11.964 1.00 85.94 182 ARG A C 1
ATOM 1462 O O . ARG A 1 182 ? 10.518 -2.371 12.479 1.00 85.94 182 ARG A O 1
ATOM 1469 N N . VAL A 1 183 ? 9.684 -4.376 11.946 1.00 92.62 183 VAL A N 1
ATOM 1470 C CA . VAL A 1 183 ? 8.397 -4.153 12.627 1.00 92.62 183 VAL A CA 1
ATOM 1471 C C . VAL A 1 183 ? 8.504 -4.308 14.149 1.00 92.62 183 VAL A C 1
ATOM 1473 O O . VAL A 1 183 ? 7.542 -4.026 14.860 1.00 92.62 183 VAL A O 1
ATOM 1476 N N . LEU A 1 184 ? 9.655 -4.769 14.653 1.00 94.88 184 LEU A N 1
ATOM 1477 C CA . LEU A 1 184 ? 9.927 -5.005 16.073 1.00 94.88 184 LEU A CA 1
ATOM 1478 C C . LEU A 1 184 ? 11.090 -4.159 16.620 1.00 94.88 184 LEU A C 1
ATOM 1480 O O . LEU A 1 184 ? 11.346 -4.180 17.827 1.00 94.88 184 LEU A O 1
ATOM 1484 N N . THR A 1 185 ? 11.791 -3.421 15.756 1.00 94.31 185 THR A N 1
ATOM 1485 C CA . THR A 1 185 ? 12.945 -2.591 16.120 1.00 94.31 185 THR A CA 1
ATOM 1486 C C . THR A 1 185 ? 12.727 -1.131 15.745 1.00 94.31 185 THR A C 1
ATOM 1488 O O . THR A 1 185 ? 11.929 -0.825 14.861 1.00 94.31 185 THR A O 1
ATOM 1491 N N . ASP A 1 186 ? 13.464 -0.221 16.375 1.00 89.62 186 ASP A N 1
ATOM 1492 C CA . ASP A 1 186 ? 13.589 1.147 15.871 1.00 89.62 186 ASP A CA 1
ATOM 1493 C C . ASP A 1 186 ? 14.576 1.235 14.687 1.00 89.62 186 ASP A C 1
ATOM 1495 O O . ASP A 1 186 ? 15.073 0.228 14.167 1.00 89.62 186 ASP A O 1
ATOM 1499 N N . ILE A 1 187 ? 14.857 2.464 14.243 1.00 83.62 187 ILE A N 1
ATOM 1500 C CA . ILE A 1 187 ? 15.761 2.770 13.122 1.00 83.62 187 ILE A CA 1
ATOM 1501 C C . ILE A 1 187 ? 17.214 2.360 13.420 1.00 83.62 187 ILE A C 1
ATOM 1503 O O . ILE A 1 187 ? 17.963 2.074 12.484 1.00 83.62 187 ILE A O 1
ATOM 1507 N N . SER A 1 188 ? 17.615 2.331 14.693 1.00 87.94 188 SER A N 1
ATOM 1508 C CA . SER A 1 188 ? 18.955 1.912 15.113 1.00 87.94 188 SER A CA 1
ATOM 1509 C C . SER A 1 188 ? 19.107 0.389 15.192 1.00 87.94 188 SER A C 1
ATOM 1511 O O . SER A 1 188 ? 20.230 -0.110 15.209 1.00 87.94 188 SER A O 1
ATOM 1513 N N . GLY A 1 189 ? 17.990 -0.346 15.158 1.00 90.19 189 GLY A N 1
ATOM 1514 C CA . GLY A 1 189 ? 17.952 -1.804 15.264 1.00 90.19 189 GLY A CA 1
ATOM 1515 C C . GLY A 1 189 ? 17.703 -2.311 16.685 1.00 90.19 189 GLY A C 1
ATOM 1516 O O . GLY A 1 189 ? 17.689 -3.523 16.893 1.00 90.19 189 GLY A O 1
ATOM 1517 N N . GLU A 1 190 ? 17.464 -1.418 17.646 1.00 94.56 190 GLU A N 1
ATOM 1518 C CA . GLU A 1 190 ? 17.137 -1.786 19.022 1.00 94.56 190 GLU A CA 1
ATOM 1519 C C . GLU A 1 190 ? 15.686 -2.265 19.130 1.00 94.56 190 GLU A C 1
ATOM 1521 O O . GLU A 1 190 ? 14.786 -1.746 18.468 1.00 94.56 190 GLU A O 1
ATOM 1526 N N . GLY A 1 191 ? 15.443 -3.277 19.966 1.00 95.38 191 GLY A N 1
ATOM 1527 C CA . GLY A 1 191 ? 14.117 -3.870 20.140 1.00 95.38 191 GLY A CA 1
ATOM 1528 C C . GLY A 1 191 ? 13.151 -2.938 20.874 1.00 95.38 191 GLY A C 1
ATOM 1529 O O . GLY A 1 191 ? 13.400 -2.550 22.013 1.00 95.38 191 GLY A O 1
ATOM 1530 N N . VAL A 1 192 ? 12.006 -2.640 20.252 1.00 96.00 192 VAL A N 1
ATOM 1531 C CA . VAL A 1 192 ? 10.974 -1.726 20.795 1.00 96.00 192 VAL A CA 1
ATOM 1532 C C . VAL A 1 192 ? 9.622 -2.407 21.027 1.00 96.00 192 VAL A C 1
ATOM 1534 O O . VAL A 1 192 ? 8.607 -1.753 21.262 1.00 96.00 192 VAL A O 1
ATOM 1537 N N . GLY A 1 193 ? 9.581 -3.738 20.937 1.00 94.81 193 GLY A N 1
ATOM 1538 C CA . GLY A 1 193 ? 8.333 -4.496 20.913 1.00 94.81 193 GLY A CA 1
ATOM 1539 C C . GLY A 1 193 ? 7.702 -4.414 19.529 1.00 94.81 193 GLY A C 1
ATOM 1540 O O . GLY A 1 193 ? 8.025 -5.233 18.682 1.00 94.81 193 GLY A O 1
ATOM 1541 N N . PHE A 1 194 ? 6.839 -3.425 19.292 1.00 96.62 194 PHE A N 1
ATOM 1542 C CA . PHE A 1 194 ? 6.347 -3.094 17.952 1.00 96.62 194 PHE A CA 1
ATOM 1543 C C . PHE A 1 194 ? 6.818 -1.693 17.565 1.00 96.62 194 PHE A C 1
ATOM 1545 O O . PHE A 1 194 ? 6.564 -0.729 18.294 1.00 96.62 194 PHE A O 1
ATOM 1552 N N . SER A 1 195 ? 7.458 -1.570 16.399 1.00 96.56 195 SER A N 1
ATOM 1553 C CA . SER A 1 195 ? 7.675 -0.269 15.760 1.00 96.56 195 SER A CA 1
ATOM 1554 C C . SER A 1 195 ? 6.324 0.372 15.418 1.00 96.56 195 SER A C 1
ATOM 1556 O O . SER A 1 195 ? 5.286 -0.294 15.468 1.00 96.56 195 SER A O 1
ATOM 1558 N N . ALA A 1 196 ? 6.301 1.647 15.029 1.00 96.75 196 ALA A N 1
ATOM 1559 C CA . ALA A 1 196 ? 5.054 2.289 14.613 1.00 96.75 196 ALA A CA 1
ATOM 1560 C C . ALA A 1 196 ? 4.374 1.525 13.452 1.00 96.75 196 ALA A C 1
ATOM 1562 O O . ALA A 1 196 ? 3.156 1.332 13.455 1.00 96.75 196 ALA A O 1
ATOM 1563 N N . GLU A 1 197 ? 5.158 1.005 12.500 1.00 95.31 197 GLU A N 1
ATOM 1564 C CA . GLU A 1 197 ? 4.675 0.149 11.411 1.00 95.31 197 GLU A CA 1
ATOM 1565 C C . GLU A 1 197 ? 4.194 -1.202 11.942 1.00 95.31 197 GLU A C 1
ATOM 1567 O O . GLU A 1 197 ? 3.163 -1.716 11.506 1.00 95.31 197 GLU A O 1
ATOM 1572 N N . GLY A 1 198 ? 4.913 -1.769 12.913 1.00 96.94 198 GLY A N 1
ATOM 1573 C CA . GLY A 1 198 ? 4.531 -3.005 13.585 1.00 96.94 198 GLY A CA 1
ATOM 1574 C C . GLY A 1 198 ? 3.190 -2.918 14.300 1.00 96.94 198 GLY A C 1
ATOM 1575 O O . GLY A 1 198 ? 2.434 -3.885 14.269 1.00 96.94 198 GLY A O 1
ATOM 1576 N N . VAL A 1 199 ? 2.840 -1.763 14.870 1.00 98.44 199 VAL A N 1
ATOM 1577 C CA . VAL A 1 199 ? 1.528 -1.535 15.496 1.00 98.44 199 VAL A CA 1
ATOM 1578 C C . VAL A 1 199 ? 0.405 -1.584 14.453 1.00 98.44 199 VAL A C 1
ATOM 1580 O O . VAL A 1 199 ? -0.617 -2.231 14.690 1.00 98.44 199 VAL A O 1
ATOM 1583 N N . VAL A 1 200 ? 0.602 -0.980 13.275 1.00 98.25 200 VAL A N 1
ATOM 1584 C CA . VAL A 1 200 ? -0.353 -1.074 12.153 1.00 98.25 200 VAL A CA 1
ATOM 1585 C C . VAL A 1 200 ? -0.458 -2.512 11.647 1.00 98.25 200 VAL A C 1
ATOM 1587 O O . VAL A 1 200 ? -1.563 -3.037 11.515 1.00 98.25 200 VAL A O 1
ATOM 1590 N N . MET A 1 201 ? 0.673 -3.189 11.428 1.00 97.06 201 MET A N 1
ATOM 1591 C CA . MET A 1 201 ? 0.689 -4.597 11.010 1.00 97.06 201 MET A CA 1
ATOM 1592 C C . MET A 1 201 ? -0.032 -5.483 12.029 1.00 97.06 201 MET A C 1
ATOM 1594 O O . MET A 1 201 ? -0.835 -6.331 11.644 1.00 97.06 201 MET A O 1
ATOM 1598 N N . LYS A 1 202 ? 0.188 -5.253 13.330 1.00 97.69 202 LYS A N 1
ATOM 1599 C CA . LYS A 1 202 ? -0.483 -5.967 14.418 1.00 97.69 202 LYS A CA 1
ATOM 1600 C C . LYS A 1 202 ? -1.993 -5.757 14.378 1.00 97.69 202 LYS A C 1
ATOM 1602 O O . LYS A 1 202 ? -2.720 -6.744 14.499 1.00 97.69 202 LYS A O 1
ATOM 1607 N N . LEU A 1 203 ? -2.460 -4.519 14.199 1.00 98.62 203 LEU A N 1
ATOM 1608 C CA . LEU A 1 203 ? -3.886 -4.214 14.071 1.00 98.62 203 LEU A CA 1
ATOM 1609 C C . LEU A 1 203 ? -4.487 -4.978 12.883 1.00 98.62 203 LEU A C 1
ATOM 1611 O O . LEU A 1 203 ? -5.386 -5.798 13.053 1.00 98.62 203 LEU A O 1
ATOM 1615 N N . MET A 1 204 ? -3.930 -4.799 11.686 1.00 97.81 204 MET A N 1
ATOM 1616 C CA . MET A 1 204 ? -4.501 -5.388 10.475 1.00 97.81 204 MET A CA 1
ATOM 1617 C C . MET A 1 204 ? -4.454 -6.924 10.496 1.00 97.81 204 MET A C 1
ATOM 1619 O O . MET A 1 204 ? -5.464 -7.575 10.233 1.00 97.81 204 MET A O 1
ATOM 1623 N N . GLN A 1 205 ? -3.323 -7.525 10.883 1.00 94.50 205 GLN A N 1
ATOM 1624 C CA . GLN A 1 205 ? -3.170 -8.985 10.938 1.00 94.50 205 GLN A CA 1
ATOM 1625 C C . GLN A 1 205 ? -3.963 -9.652 12.067 1.00 94.50 205 GLN A C 1
ATOM 1627 O O . GLN A 1 205 ? -4.177 -10.858 12.012 1.00 94.50 205 GLN A O 1
ATOM 1632 N N . THR A 1 206 ? -4.394 -8.915 13.093 1.00 97.12 206 THR A N 1
ATOM 1633 C CA . THR A 1 206 ? -5.237 -9.491 14.154 1.00 97.12 206 THR A CA 1
ATOM 1634 C C . THR A 1 206 ? -6.701 -9.571 13.716 1.00 97.12 206 THR A C 1
ATOM 1636 O O . THR A 1 206 ? -7.374 -10.547 14.040 1.00 97.12 206 THR A O 1
ATOM 1639 N N . HIS A 1 207 ? -7.187 -8.585 12.956 1.00 97.75 207 HIS A N 1
ATOM 1640 C CA . HIS A 1 207 ? -8.620 -8.447 12.671 1.00 97.75 207 HIS A CA 1
ATOM 1641 C C . HIS A 1 207 ? -9.037 -8.909 11.269 1.00 97.75 207 HIS A C 1
ATOM 1643 O O . HIS A 1 207 ? -10.117 -9.473 11.115 1.00 97.75 207 HIS A O 1
ATOM 1649 N N . PHE A 1 208 ? -8.189 -8.738 10.253 1.00 97.19 208 PHE A N 1
ATOM 1650 C CA . PHE A 1 208 ? -8.513 -9.094 8.868 1.00 97.19 208 PHE A CA 1
ATOM 1651 C C . PHE A 1 208 ? -8.186 -10.532 8.396 1.00 97.19 208 PHE A C 1
ATOM 1653 O O . PHE A 1 208 ? -8.492 -10.823 7.235 1.00 97.19 208 PHE A O 1
ATOM 1660 N N . PRO A 1 209 ? -7.630 -11.483 9.187 1.00 93.44 209 PRO A N 1
ATOM 1661 C CA . PRO A 1 209 ? -7.472 -12.859 8.711 1.00 93.44 209 PRO A CA 1
ATOM 1662 C C . PRO A 1 209 ? -8.786 -13.466 8.205 1.00 93.44 209 PRO A C 1
ATOM 1664 O O . PRO A 1 209 ? -9.782 -13.529 8.926 1.00 93.44 209 PRO A O 1
ATOM 1667 N N . ASN A 1 210 ? -8.774 -13.949 6.959 1.00 94.44 210 ASN A N 1
ATOM 1668 C CA . ASN A 1 210 ? -9.937 -14.502 6.251 1.00 94.44 210 ASN A CA 1
ATOM 1669 C C . ASN A 1 210 ? -11.125 -13.535 6.095 1.00 94.44 210 ASN A C 1
ATOM 1671 O O . ASN A 1 210 ? -12.218 -13.976 5.726 1.00 94.44 210 ASN A O 1
ATOM 1675 N N . ALA A 1 211 ? -10.940 -12.245 6.383 1.00 96.94 211 ALA A N 1
ATOM 1676 C CA . ALA A 1 211 ? -11.979 -11.253 6.195 1.00 96.94 211 ALA A CA 1
ATOM 1677 C C . ALA A 1 211 ? -12.315 -11.108 4.706 1.00 96.94 211 ALA A C 1
ATOM 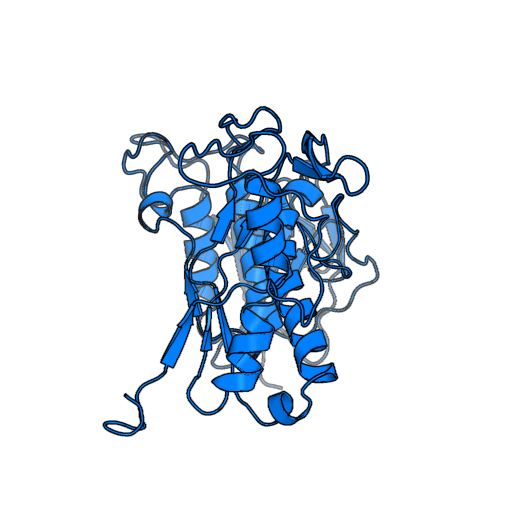1679 O O . ALA A 1 211 ? -11.475 -11.300 3.828 1.00 96.94 211 ALA A O 1
ATOM 1680 N N . ARG A 1 212 ? -13.578 -10.803 4.423 1.00 97.25 212 ARG A N 1
ATOM 1681 C CA . ARG A 1 212 ? -14.118 -10.693 3.071 1.00 97.25 212 ARG A CA 1
ATOM 1682 C C . ARG A 1 212 ? -14.449 -9.230 2.807 1.00 97.25 212 ARG A C 1
ATOM 1684 O O . ARG A 1 212 ? -15.412 -8.753 3.414 1.00 97.25 212 ARG A O 1
ATOM 1691 N N . PRO A 1 213 ? -13.679 -8.523 1.963 1.00 97.31 213 PRO A N 1
ATOM 1692 C CA . PRO A 1 213 ? -13.932 -7.117 1.678 1.00 97.31 213 PRO A CA 1
ATOM 1693 C C . PRO A 1 213 ? -15.342 -6.932 1.113 1.00 97.31 213 PRO A C 1
ATOM 1695 O O . PRO A 1 213 ? -15.857 -7.787 0.388 1.00 97.31 213 PRO A O 1
ATOM 1698 N N . VAL A 1 214 ? -15.964 -5.808 1.452 1.00 95.69 214 VAL A N 1
ATOM 1699 C CA . VAL A 1 214 ? -17.230 -5.370 0.863 1.00 95.69 214 VAL A CA 1
ATOM 1700 C C . VAL A 1 214 ? -17.020 -4.050 0.120 1.00 95.69 214 VAL A C 1
ATOM 1702 O O . VAL A 1 214 ? -16.160 -3.262 0.522 1.00 95.69 214 VAL A O 1
ATOM 1705 N N . PRO A 1 215 ? -17.775 -3.790 -0.961 1.00 92.50 215 PRO A N 1
ATOM 1706 C CA . PRO A 1 215 ? -17.663 -2.535 -1.692 1.00 92.50 215 PRO A CA 1
ATOM 1707 C C . PRO A 1 215 ? -17.930 -1.325 -0.791 1.00 92.50 215 PRO A C 1
ATOM 1709 O O . PRO A 1 215 ? -18.881 -1.323 -0.008 1.00 92.50 215 PRO A O 1
ATOM 1712 N N . ILE A 1 216 ? -17.108 -0.289 -0.948 1.00 95.75 216 ILE A N 1
ATOM 1713 C CA . ILE A 1 216 ? -17.324 1.038 -0.372 1.00 95.75 216 ILE A CA 1
ATOM 1714 C C . ILE A 1 216 ? -17.728 1.975 -1.504 1.00 95.75 216 ILE A C 1
ATOM 1716 O O . ILE A 1 216 ? -17.037 2.050 -2.519 1.00 95.75 216 ILE A O 1
ATOM 1720 N N . ASP A 1 217 ? -18.829 2.687 -1.302 1.00 95.56 217 ASP A N 1
ATOM 1721 C CA . ASP A 1 217 ? -19.276 3.783 -2.159 1.00 95.56 217 ASP A CA 1
ATOM 1722 C C . ASP A 1 217 ? -19.048 5.123 -1.443 1.00 95.56 217 ASP A C 1
ATOM 1724 O O . ASP A 1 217 ? -18.853 5.156 -0.224 1.00 95.56 217 ASP A O 1
ATOM 1728 N N . GLY A 1 218 ? -19.060 6.222 -2.189 1.00 95.25 218 GLY A N 1
ATOM 1729 C CA . GLY A 1 218 ? -18.802 7.556 -1.662 1.00 95.25 218 GLY A CA 1
ATOM 1730 C C . GLY A 1 218 ? -18.771 8.627 -2.746 1.00 95.25 218 GLY A C 1
ATOM 1731 O O . GLY A 1 218 ? -18.698 8.342 -3.939 1.00 95.25 218 GLY A O 1
ATOM 1732 N N . ASP A 1 219 ? -18.842 9.881 -2.319 1.00 96.31 219 ASP A N 1
ATOM 1733 C CA . ASP A 1 219 ? -18.933 11.065 -3.177 1.00 96.31 219 ASP A CA 1
ATOM 1734 C C . ASP A 1 219 ? -17.608 11.837 -3.300 1.00 96.31 219 ASP A C 1
ATOM 1736 O O . ASP A 1 219 ? -17.553 12.862 -3.979 1.00 96.31 219 ASP A O 1
ATOM 1740 N N . SER A 1 220 ? -16.525 11.329 -2.698 1.00 97.75 220 SER A N 1
ATOM 1741 C CA . SER A 1 220 ? -15.208 11.973 -2.689 1.00 97.75 220 SER A CA 1
ATOM 1742 C C . SER A 1 220 ? -14.134 11.056 -3.295 1.00 97.75 220 SER A C 1
ATOM 1744 O O . SER A 1 220 ? -13.404 10.378 -2.570 1.00 97.75 220 SER A O 1
ATOM 1746 N N . PRO A 1 221 ? -14.022 10.959 -4.632 1.00 97.38 221 PRO A N 1
ATOM 1747 C CA . PRO A 1 221 ? -13.054 10.074 -5.279 1.00 97.38 221 PRO A CA 1
ATOM 1748 C C . PRO A 1 221 ? -11.604 10.424 -4.914 1.00 97.38 221 PRO A C 1
ATOM 1750 O O . PRO A 1 221 ? -11.259 11.588 -4.701 1.00 97.38 221 PRO A O 1
ATOM 1753 N N . GLN A 1 222 ? -10.735 9.409 -4.884 1.00 97.94 222 GLN A N 1
ATOM 1754 C CA . GLN A 1 222 ? -9.305 9.609 -4.643 1.00 97.94 222 GLN A CA 1
ATOM 1755 C C . GLN A 1 222 ? -8.662 10.447 -5.741 1.00 97.94 222 GLN A C 1
ATOM 1757 O O . GLN A 1 222 ? -9.018 10.375 -6.918 1.00 97.94 222 GLN A O 1
ATOM 1762 N N . GLN A 1 223 ? -7.673 11.234 -5.334 1.00 97.38 223 GLN A N 1
ATOM 1763 C CA . GLN A 1 223 ? -6.914 12.091 -6.228 1.00 97.38 223 GLN A CA 1
ATOM 1764 C C . GLN A 1 223 ? -5.636 11.396 -6.694 1.00 97.38 223 GLN A C 1
ATOM 1766 O O . GLN A 1 223 ? -5.014 10.622 -5.963 1.00 97.38 223 GLN A O 1
ATOM 1771 N N . GLN A 1 224 ? -5.231 11.699 -7.923 1.00 95.62 224 GLN A N 1
ATOM 1772 C CA . GLN A 1 224 ? -4.031 11.133 -8.518 1.00 95.62 224 GLN A CA 1
ATOM 1773 C C . GLN A 1 224 ? -2.765 11.735 -7.889 1.00 95.62 224 GLN A C 1
ATOM 1775 O O . GLN A 1 224 ? -2.683 12.946 -7.689 1.00 95.62 224 GLN A O 1
ATOM 1780 N N . VAL A 1 225 ? -1.756 10.904 -7.609 1.00 96.62 225 VAL A N 1
ATOM 1781 C CA . VAL A 1 225 ? -0.448 11.389 -7.124 1.00 96.62 225 VAL A CA 1
ATOM 1782 C C . VAL A 1 225 ? 0.410 11.903 -8.283 1.00 96.62 225 VAL A C 1
ATOM 1784 O O . VAL A 1 225 ? 0.255 11.467 -9.426 1.00 96.62 225 VAL A O 1
ATOM 1787 N N . ARG A 1 226 ? 1.364 12.802 -8.006 1.00 97.62 226 ARG A N 1
ATOM 1788 C CA . ARG A 1 226 ? 2.367 13.203 -9.006 1.00 97.62 226 ARG A CA 1
ATOM 1789 C C . ARG A 1 226 ? 3.286 12.026 -9.340 1.00 97.62 226 ARG A C 1
ATOM 1791 O O . ARG A 1 226 ? 3.739 11.334 -8.431 1.00 97.62 226 ARG A O 1
ATOM 1798 N N . GLY A 1 227 ? 3.601 11.848 -10.617 1.00 97.56 227 GLY A N 1
ATOM 1799 C CA . GLY A 1 227 ? 4.476 10.791 -11.122 1.00 97.56 227 GLY A CA 1
ATOM 1800 C C . GLY A 1 227 ? 4.152 10.475 -12.575 1.00 97.56 227 GLY A C 1
ATOM 1801 O O . GLY A 1 227 ? 3.377 11.188 -13.218 1.00 97.56 227 GLY A O 1
ATOM 1802 N N . THR A 1 228 ? 4.693 9.373 -13.068 1.00 98.25 228 THR A N 1
ATOM 1803 C CA . THR A 1 228 ? 4.509 8.882 -14.430 1.00 98.25 228 THR A CA 1
ATOM 1804 C C . THR A 1 228 ? 3.829 7.516 -14.413 1.00 98.25 228 THR A C 1
ATOM 1806 O O . THR A 1 228 ? 4.242 6.609 -13.686 1.00 98.25 228 THR A O 1
ATOM 1809 N N . ASP A 1 229 ? 2.782 7.369 -15.230 1.00 98.12 229 ASP A N 1
ATOM 1810 C CA . ASP A 1 229 ? 2.065 6.099 -15.394 1.00 98.12 229 ASP A CA 1
ATOM 1811 C C . ASP A 1 229 ? 3.017 4.977 -15.793 1.00 98.12 229 ASP A C 1
ATOM 1813 O O . ASP A 1 229 ? 3.857 5.155 -16.677 1.00 98.12 229 ASP A O 1
ATOM 1817 N N . PHE A 1 230 ? 2.863 3.824 -15.144 1.00 97.69 230 PHE A N 1
ATOM 1818 C CA . PHE A 1 230 ? 3.701 2.643 -15.346 1.00 97.69 230 PHE A CA 1
ATOM 1819 C C . PHE A 1 230 ? 5.197 2.894 -15.090 1.00 97.69 230 PHE A C 1
ATOM 1821 O O . PHE A 1 230 ? 6.039 2.132 -15.555 1.00 97.69 230 PHE A O 1
ATOM 1828 N N . VAL A 1 231 ? 5.537 3.942 -14.331 1.00 97.38 231 VAL A N 1
ATOM 1829 C CA . VAL A 1 231 ? 6.831 4.077 -13.653 1.00 97.38 231 VAL A CA 1
ATOM 1830 C C . VAL A 1 231 ? 6.575 4.009 -12.157 1.00 97.38 231 VAL A C 1
ATOM 1832 O O . VAL A 1 231 ? 6.591 2.924 -11.598 1.00 97.38 231 VAL A O 1
ATOM 1835 N N . ASP A 1 232 ? 6.252 5.121 -11.504 1.00 96.56 232 ASP A N 1
ATOM 1836 C CA . ASP A 1 232 ? 6.081 5.227 -10.051 1.00 96.56 232 ASP A CA 1
ATOM 1837 C C . ASP A 1 232 ? 4.612 5.310 -9.601 1.00 96.56 232 ASP A C 1
ATOM 1839 O O . ASP A 1 232 ? 4.339 5.239 -8.403 1.00 96.56 232 ASP A O 1
ATOM 1843 N N . LYS A 1 233 ? 3.660 5.393 -10.541 1.00 96.50 233 LYS A N 1
ATOM 1844 C CA . LYS A 1 233 ? 2.215 5.332 -10.272 1.00 96.50 233 LYS A CA 1
ATOM 1845 C C . LYS A 1 233 ? 1.431 4.643 -11.393 1.00 96.50 233 LYS A C 1
ATOM 1847 O O . LYS A 1 233 ? 1.956 4.415 -12.482 1.00 96.50 233 LYS A O 1
ATOM 1852 N N . GLY A 1 234 ? 0.171 4.324 -11.115 1.00 96.00 234 GLY A N 1
ATOM 1853 C CA . GLY A 1 234 ? -0.774 3.778 -12.088 1.00 96.00 234 GLY A CA 1
ATOM 1854 C C . GLY A 1 234 ? -1.613 4.889 -12.719 1.00 96.00 234 GLY A C 1
ATOM 1855 O O . GLY A 1 234 ? -1.662 5.995 -12.169 1.00 96.00 234 GLY A O 1
ATOM 1856 N N . PRO A 1 235 ? -2.282 4.626 -13.854 1.00 95.62 235 PRO A N 1
ATOM 1857 C CA . PRO A 1 235 ? -3.232 5.562 -14.455 1.00 95.62 235 PRO A CA 1
ATOM 1858 C C . PRO A 1 235 ? -4.435 5.868 -13.549 1.00 95.62 235 PRO A C 1
ATOM 1860 O O . PRO A 1 235 ? -4.963 6.981 -13.609 1.00 95.62 235 PRO A O 1
ATOM 1863 N N . THR A 1 236 ? -4.833 4.926 -12.688 1.00 93.12 236 THR A N 1
ATOM 1864 C CA . THR A 1 236 ? -5.998 5.052 -11.800 1.00 93.12 236 THR A CA 1
ATOM 1865 C C . THR A 1 236 ? -5.558 5.272 -10.345 1.00 93.12 236 THR A C 1
ATOM 1867 O O . THR A 1 236 ? -4.657 4.575 -9.879 1.00 93.12 236 THR A O 1
ATOM 1870 N N . PRO A 1 237 ? -6.161 6.217 -9.596 1.00 95.19 237 PRO A N 1
ATOM 1871 C CA . PRO A 1 237 ? -5.892 6.366 -8.164 1.00 95.19 237 PRO A CA 1
ATOM 1872 C C . PRO A 1 237 ? -6.338 5.136 -7.355 1.00 95.19 237 PRO A C 1
ATOM 1874 O O . PRO A 1 237 ? -7.423 4.609 -7.594 1.00 95.19 237 PRO A O 1
ATOM 1877 N N . THR A 1 238 ? -5.542 4.717 -6.365 1.00 97.38 238 THR A N 1
ATOM 1878 C CA . THR A 1 238 ? -5.915 3.630 -5.435 1.00 97.38 238 THR A CA 1
ATOM 1879 C C . THR A 1 238 ? -6.700 4.144 -4.233 1.00 97.38 238 THR A C 1
ATOM 1881 O O . THR A 1 238 ? -6.532 5.297 -3.813 1.00 97.38 238 THR A O 1
ATOM 1884 N N . GLY A 1 239 ? -7.503 3.268 -3.626 1.00 97.69 239 GLY A N 1
ATOM 1885 C CA . GLY A 1 239 ? -8.312 3.587 -2.450 1.00 97.69 239 GLY A CA 1
ATOM 1886 C C . GLY A 1 239 ? -9.818 3.705 -2.684 1.00 97.69 239 GLY A C 1
ATOM 1887 O O . GLY A 1 239 ? -10.312 3.682 -3.809 1.00 97.69 239 GLY A O 1
ATOM 1888 N N . SER A 1 240 ? -10.567 3.839 -1.590 1.00 98.06 240 SER A N 1
ATOM 1889 C CA . SER A 1 240 ? -12.023 4.051 -1.623 1.00 98.06 240 SER A CA 1
ATOM 1890 C C . SER A 1 240 ? -12.386 5.496 -1.981 1.00 98.06 240 SER A C 1
ATOM 1892 O O . SER A 1 240 ? -11.584 6.394 -1.714 1.00 98.06 240 SER A O 1
ATOM 1894 N N . PRO A 1 241 ? -13.602 5.768 -2.496 1.00 97.56 241 PRO A N 1
ATOM 1895 C CA . PRO A 1 241 ? -14.080 7.120 -2.817 1.00 97.56 241 PRO A CA 1
ATOM 1896 C C . PRO A 1 241 ? -14.433 7.948 -1.562 1.00 97.56 241 PRO A C 1
ATOM 1898 O O . PRO A 1 241 ? -15.560 8.402 -1.380 1.00 97.56 241 PRO A O 1
ATOM 1901 N N . THR A 1 242 ? -13.452 8.143 -0.679 1.00 98.06 242 THR A N 1
ATOM 1902 C CA . THR A 1 242 ? -13.580 8.813 0.625 1.00 98.06 242 THR A CA 1
ATOM 1903 C C . THR A 1 242 ? -12.478 9.851 0.872 1.00 98.06 242 THR A C 1
ATOM 1905 O O . THR A 1 242 ? -12.111 10.092 2.020 1.00 98.06 242 THR A O 1
ATOM 1908 N N . TYR A 1 243 ? -11.904 10.437 -0.183 1.00 98.06 243 TYR A N 1
ATOM 1909 C CA . TYR A 1 243 ? -10.800 11.396 -0.089 1.00 98.06 243 TYR A CA 1
ATOM 1910 C C . TYR A 1 243 ? -11.113 12.536 0.906 1.00 98.06 243 TYR A C 1
ATOM 1912 O O . TYR A 1 243 ? -12.224 13.075 0.874 1.00 98.06 243 TYR A O 1
ATOM 1920 N N . PRO A 1 244 ? -10.155 12.939 1.769 1.00 98.31 244 PRO A N 1
ATOM 1921 C CA . PRO A 1 244 ? -8.753 12.495 1.820 1.00 98.31 244 PRO A CA 1
ATOM 1922 C C . PRO A 1 244 ? -8.503 11.210 2.628 1.00 98.31 244 PRO A C 1
ATOM 1924 O O . PRO A 1 244 ? -7.371 10.723 2.668 1.00 98.31 244 PRO A O 1
ATOM 1927 N N . LEU A 1 245 ? -9.542 10.645 3.243 1.00 98.75 245 LEU A N 1
ATOM 1928 C CA . LEU A 1 245 ? -9.472 9.401 4.006 1.00 98.75 245 LEU A CA 1
ATOM 1929 C C . LEU A 1 245 ? -9.426 8.179 3.083 1.00 98.75 245 LEU A C 1
ATOM 1931 O O . LEU A 1 245 ? -9.748 8.254 1.895 1.00 98.75 245 LEU A O 1
ATOM 1935 N N . ASP A 1 246 ? -9.074 7.025 3.638 1.00 98.75 246 ASP A N 1
ATOM 1936 C CA . ASP A 1 246 ? -9.281 5.729 2.989 1.00 98.75 246 ASP A CA 1
ATOM 1937 C C . ASP A 1 246 ? -10.055 4.791 3.906 1.00 98.75 246 ASP A C 1
ATOM 1939 O O . ASP A 1 246 ? -9.728 4.662 5.084 1.00 98.75 246 ASP A O 1
ATOM 1943 N N . VAL A 1 247 ? -11.062 4.125 3.358 1.00 98.69 247 VAL A N 1
ATOM 1944 C CA . VAL A 1 247 ? -11.953 3.222 4.074 1.00 98.69 247 VAL A CA 1
ATOM 1945 C C . VAL A 1 247 ? -11.885 1.835 3.444 1.00 98.69 247 VAL A C 1
ATOM 1947 O O . VAL A 1 247 ? -12.002 1.646 2.229 1.00 98.69 247 VAL A O 1
ATOM 1950 N N . LEU A 1 248 ? -11.721 0.840 4.304 1.00 98.62 248 LEU A N 1
ATOM 1951 C CA . LEU A 1 248 ? -11.884 -0.569 3.989 1.00 98.62 248 LEU A CA 1
ATOM 1952 C C . LEU A 1 248 ? -12.969 -1.115 4.908 1.00 98.62 248 LEU A C 1
ATOM 1954 O O . LEU A 1 248 ? -12.846 -1.015 6.125 1.00 98.62 248 LEU A O 1
ATOM 1958 N N . ALA A 1 249 ? -13.992 -1.749 4.342 1.00 98.12 249 ALA A N 1
ATOM 1959 C CA . ALA A 1 249 ? -14.901 -2.574 5.121 1.00 98.12 249 ALA A CA 1
ATOM 1960 C C . ALA A 1 249 ? -14.803 -4.033 4.691 1.00 98.12 249 ALA A C 1
ATOM 1962 O O . ALA A 1 249 ? -14.597 -4.338 3.515 1.00 98.12 249 ALA A O 1
ATOM 1963 N N . ALA A 1 250 ? -14.964 -4.938 5.648 1.00 98.19 250 ALA A N 1
ATOM 1964 C CA . ALA A 1 250 ? -14.966 -6.368 5.403 1.00 98.19 250 ALA A CA 1
ATOM 1965 C C . ALA A 1 250 ? -15.832 -7.098 6.429 1.00 98.19 250 ALA A C 1
ATOM 1967 O O . ALA A 1 250 ? -15.894 -6.711 7.592 1.00 98.19 250 ALA A O 1
ATOM 1968 N N . PHE A 1 251 ? -16.455 -8.201 6.028 1.00 97.88 251 PHE A N 1
ATOM 1969 C CA . PHE A 1 251 ? -16.977 -9.159 6.997 1.00 97.88 251 PHE A CA 1
ATOM 1970 C C . PHE A 1 251 ? -15.835 -10.003 7.558 1.00 97.88 251 PHE A C 1
ATOM 1972 O O . PHE A 1 251 ? -14.937 -10.389 6.811 1.00 97.88 251 PHE A O 1
ATOM 1979 N N . SER A 1 252 ? -15.892 -10.369 8.836 1.00 97.00 252 SER A N 1
ATOM 1980 C CA . SER A 1 252 ? -15.027 -11.417 9.387 1.00 97.00 252 SER A CA 1
ATOM 1981 C C . SER A 1 252 ? -15.180 -12.729 8.602 1.00 97.00 252 SER A C 1
ATOM 1983 O O . SER A 1 252 ? -16.172 -12.945 7.899 1.00 97.00 252 SER A O 1
ATOM 1985 N N . GLY A 1 253 ? -14.214 -13.648 8.715 1.00 94.94 253 GLY A N 1
ATOM 1986 C CA . GLY A 1 253 ? -14.244 -14.904 7.948 1.00 94.94 253 GLY A CA 1
ATOM 1987 C C . GLY A 1 253 ? -15.498 -15.762 8.170 1.00 94.94 253 GLY A C 1
ATOM 1988 O O . GLY A 1 253 ? -15.973 -16.408 7.233 1.00 94.94 253 GLY A O 1
ATOM 1989 N N . ASP A 1 254 ? -16.071 -15.703 9.374 1.00 94.88 254 ASP A N 1
ATOM 1990 C CA . ASP A 1 254 ? -17.338 -16.338 9.765 1.00 94.88 254 ASP A CA 1
ATOM 1991 C C . ASP A 1 254 ? -18.586 -15.477 9.489 1.00 94.88 254 ASP A C 1
ATOM 1993 O O . ASP A 1 254 ? -19.704 -15.921 9.739 1.00 94.88 254 ASP A O 1
ATOM 1997 N N . ARG A 1 255 ? -18.397 -14.261 8.962 1.00 94.56 255 ARG A N 1
ATOM 1998 C CA . ARG A 1 255 ? -19.415 -13.246 8.650 1.00 94.56 255 ARG A CA 1
ATOM 1999 C C . ARG A 1 255 ? -20.241 -12.746 9.834 1.00 94.56 255 ARG A C 1
ATOM 2001 O O . ARG A 1 255 ? -21.263 -12.102 9.623 1.00 94.56 255 ARG A O 1
ATOM 2008 N N . LYS A 1 256 ? -19.802 -13.004 11.067 1.00 94.94 256 LYS A N 1
ATOM 2009 C CA . LYS A 1 256 ? -20.509 -12.559 12.278 1.00 94.94 256 LYS A CA 1
ATOM 2010 C C . LYS A 1 256 ? -20.197 -11.125 12.676 1.00 94.94 256 LYS A C 1
ATOM 2012 O O . LYS A 1 256 ? -20.902 -10.566 13.508 1.00 94.94 256 LYS A O 1
ATOM 2017 N N . ARG A 1 257 ? -19.130 -10.544 12.130 1.00 96.56 257 ARG A N 1
ATOM 2018 C CA . ARG A 1 257 ? -18.695 -9.184 12.441 1.00 96.56 257 ARG A CA 1
ATOM 2019 C C . ARG A 1 257 ? -18.464 -8.385 11.172 1.00 96.56 257 ARG A C 1
ATOM 2021 O O . ARG A 1 257 ? -17.962 -8.927 10.186 1.00 96.56 257 ARG A O 1
ATOM 2028 N N . LEU A 1 258 ? -18.804 -7.103 11.220 1.00 97.56 258 LEU A N 1
ATOM 2029 C CA . LEU A 1 258 ? -18.373 -6.114 10.246 1.00 97.56 258 LEU A CA 1
ATOM 2030 C C . LEU A 1 258 ? -17.155 -5.375 10.808 1.00 97.56 258 LEU A C 1
ATOM 2032 O O . LEU A 1 258 ? -17.191 -4.851 11.921 1.00 97.56 258 LEU A O 1
ATOM 2036 N N . LEU A 1 259 ? -16.091 -5.341 10.015 1.00 98.44 259 LEU A N 1
ATOM 2037 C CA . LEU A 1 259 ? -14.857 -4.607 10.252 1.00 98.44 259 LEU A CA 1
ATOM 2038 C C . LEU A 1 259 ? -14.874 -3.367 9.362 1.00 98.44 259 LEU A C 1
ATOM 2040 O O . LEU A 1 259 ? -15.119 -3.494 8.163 1.00 98.44 259 LEU A O 1
ATOM 2044 N N . ILE A 1 260 ? -14.607 -2.191 9.920 1.00 98.50 260 ILE A N 1
ATOM 2045 C CA . ILE A 1 260 ? -14.522 -0.927 9.181 1.00 98.50 260 ILE A CA 1
ATOM 2046 C C . ILE A 1 260 ? -13.230 -0.230 9.597 1.00 98.50 260 ILE A C 1
ATOM 2048 O O . ILE A 1 260 ? -13.140 0.329 10.688 1.00 98.50 260 ILE A O 1
ATOM 2052 N N . SER A 1 261 ? -12.225 -0.285 8.730 1.00 98.75 261 SER A N 1
ATOM 2053 C CA . SER A 1 261 ? -10.941 0.385 8.905 1.00 98.75 261 SER A CA 1
ATOM 2054 C C . SER A 1 261 ? -10.938 1.718 8.163 1.00 98.75 261 SER A C 1
ATOM 2056 O O . SER A 1 261 ? -11.342 1.782 7.003 1.00 98.75 261 SER A O 1
ATOM 2058 N N . ILE A 1 262 ? -10.485 2.778 8.824 1.00 98.88 262 ILE A N 1
ATOM 2059 C CA . ILE A 1 262 ? -10.415 4.144 8.306 1.00 98.88 262 ILE A CA 1
ATOM 2060 C C . ILE A 1 262 ? -9.002 4.662 8.551 1.00 98.88 262 ILE A C 1
ATOM 2062 O O . ILE A 1 262 ? -8.526 4.665 9.684 1.00 98.88 262 ILE A O 1
ATOM 2066 N N . VAL A 1 263 ? -8.343 5.135 7.501 1.00 98.94 263 VAL A N 1
ATOM 2067 C CA . VAL A 1 263 ? -7.039 5.794 7.588 1.00 98.94 263 VAL A CA 1
ATOM 2068 C C . VAL A 1 263 ? -7.238 7.281 7.339 1.00 98.94 263 VAL A C 1
ATOM 2070 O O . VAL A 1 263 ? -7.793 7.656 6.305 1.00 98.94 263 VAL A O 1
ATOM 2073 N N . ASN A 1 264 ? -6.752 8.116 8.259 1.00 98.88 264 ASN A N 1
ATOM 2074 C CA . ASN A 1 264 ? -6.552 9.540 8.029 1.00 98.88 264 ASN A CA 1
ATOM 2075 C C . ASN A 1 264 ? -5.060 9.825 7.803 1.00 98.88 264 ASN A C 1
ATOM 2077 O O . ASN A 1 264 ? -4.304 9.950 8.771 1.00 98.88 264 ASN A O 1
ATOM 2081 N N . PRO A 1 265 ? -4.621 9.934 6.538 1.00 98.50 265 PRO A N 1
ATOM 2082 C CA . PRO A 1 265 ? -3.243 10.245 6.212 1.00 98.50 265 PRO A CA 1
ATOM 2083 C C . PRO A 1 265 ? -3.000 11.759 6.070 1.00 98.50 265 PRO A C 1
ATOM 2085 O O . PRO A 1 265 ? -2.136 12.155 5.293 1.00 98.50 265 PRO A O 1
ATOM 2088 N N . THR A 1 266 ? -3.753 12.616 6.764 1.00 98.69 266 THR A N 1
ATOM 2089 C CA . THR A 1 266 ? -3.538 14.072 6.782 1.00 98.69 266 THR A CA 1
ATOM 2090 C C . THR A 1 266 ? -3.095 14.558 8.162 1.00 98.69 266 THR A C 1
ATOM 2092 O O . THR A 1 266 ? -3.084 13.812 9.142 1.00 98.69 266 THR A O 1
ATOM 2095 N N . GLU A 1 267 ? -2.702 15.829 8.227 1.00 97.94 267 GLU A N 1
ATOM 2096 C CA . GLU A 1 267 ? -2.379 16.538 9.471 1.00 97.94 267 GLU A CA 1
ATOM 2097 C C . GLU A 1 267 ? -3.601 17.285 10.049 1.00 97.94 267 GLU A C 1
ATOM 2099 O O . GLU A 1 267 ? -3.462 18.039 11.008 1.00 97.94 267 GLU A O 1
ATOM 2104 N N . GLU A 1 268 ? -4.798 17.057 9.496 1.00 98.25 268 GLU A N 1
ATOM 2105 C CA . GLU A 1 268 ? -6.047 17.725 9.874 1.00 98.25 268 GLU A CA 1
ATOM 2106 C C . GLU A 1 268 ? -7.095 16.721 10.374 1.00 98.25 268 GLU A C 1
ATOM 2108 O O . GLU A 1 268 ? -7.108 15.551 9.982 1.00 98.25 268 GLU A O 1
ATOM 2113 N N . ASP A 1 269 ? -7.998 17.181 11.243 1.00 98.19 269 ASP A N 1
ATOM 2114 C CA . ASP A 1 269 ? -9.195 16.424 11.599 1.00 98.19 269 ASP A CA 1
ATOM 2115 C C . ASP A 1 269 ? -10.133 16.329 10.392 1.00 98.19 269 ASP A C 1
ATOM 2117 O O . ASP A 1 269 ? -10.436 17.324 9.724 1.00 98.19 269 ASP A O 1
ATOM 2121 N N . HIS A 1 270 ? -10.667 15.136 10.152 1.00 98.38 270 HIS A N 1
ATOM 2122 C CA . HIS A 1 270 ? -11.696 14.924 9.143 1.00 98.38 270 HIS A CA 1
ATOM 2123 C C . HIS A 1 270 ? -12.894 14.188 9.720 1.00 98.38 270 HIS A C 1
ATOM 2125 O O . HIS A 1 270 ? -12.790 13.413 10.667 1.00 98.38 270 HIS A O 1
ATOM 2131 N N . ASN A 1 271 ? -14.046 14.422 9.103 1.00 97.06 271 ASN A N 1
ATOM 2132 C CA . ASN A 1 271 ? -15.285 13.742 9.429 1.00 97.06 271 ASN A CA 1
ATOM 2133 C C . ASN A 1 271 ? -15.792 13.022 8.188 1.00 97.06 271 ASN A C 1
ATOM 2135 O O . ASN A 1 271 ? -15.693 13.551 7.081 1.00 97.06 271 ASN A O 1
ATOM 2139 N N . LEU A 1 272 ? -16.377 11.847 8.382 1.00 95.19 272 LEU A N 1
ATOM 2140 C CA . LEU A 1 272 ? -17.116 11.150 7.335 1.00 95.19 272 LEU A CA 1
ATOM 2141 C C . LEU A 1 272 ? -18.499 10.774 7.862 1.00 95.19 272 LEU A C 1
ATOM 2143 O O . LEU A 1 272 ? -18.638 10.275 8.978 1.00 95.19 272 LEU A O 1
ATOM 2147 N N . THR A 1 273 ? -19.530 11.010 7.058 1.00 95.69 273 THR A N 1
ATOM 2148 C CA . THR A 1 273 ? -20.874 10.515 7.356 1.00 95.69 273 THR A CA 1
ATOM 2149 C C . THR A 1 273 ? -21.010 9.123 6.770 1.00 95.69 273 THR A C 1
ATOM 2151 O O . THR A 1 273 ? -20.939 8.949 5.554 1.00 95.69 273 THR A O 1
ATOM 2154 N N . ALA A 1 274 ? -21.212 8.125 7.620 1.00 92.50 274 ALA A N 1
ATOM 2155 C CA . ALA A 1 274 ? -21.290 6.743 7.180 1.00 92.50 274 ALA A CA 1
ATOM 2156 C C . ALA A 1 274 ? -22.725 6.221 7.218 1.00 92.50 274 ALA A C 1
ATOM 2158 O O . ALA A 1 274 ? -23.506 6.500 8.124 1.00 92.50 274 ALA A O 1
ATOM 2159 N N . ARG A 1 275 ? -23.074 5.426 6.204 1.00 92.94 275 ARG A N 1
ATOM 2160 C CA . ARG A 1 275 ? -24.360 4.731 6.128 1.00 92.94 275 ARG A CA 1
ATOM 2161 C C . ARG A 1 275 ? -24.127 3.271 5.803 1.00 92.94 275 ARG A C 1
ATOM 2163 O O . ARG A 1 275 ? -23.624 2.944 4.732 1.00 92.94 275 ARG A O 1
ATOM 2170 N N . ILE A 1 276 ? -24.559 2.402 6.704 1.00 92.69 276 ILE A N 1
ATOM 2171 C CA . ILE A 1 276 ? -24.490 0.955 6.522 1.00 92.69 276 ILE A CA 1
ATOM 2172 C C . ILE A 1 276 ? -25.841 0.488 5.988 1.00 92.69 276 ILE A C 1
ATOM 2174 O O . ILE A 1 276 ? -26.890 0.830 6.531 1.00 92.69 276 ILE A O 1
ATOM 2178 N N . ARG A 1 277 ? -25.825 -0.246 4.873 1.00 90.62 277 ARG A N 1
ATOM 2179 C CA . ARG A 1 277 ? -27.031 -0.723 4.186 1.00 90.62 277 ARG A CA 1
ATOM 2180 C C . ARG A 1 277 ? -27.024 -2.242 4.102 1.00 90.62 277 ARG A C 1
ATOM 2182 O O . ARG A 1 277 ? -25.972 -2.853 3.955 1.00 90.62 277 ARG A O 1
ATOM 2189 N N . GLY A 1 278 ? -28.214 -2.835 4.141 1.00 89.69 278 GLY A N 1
ATOM 2190 C CA . GLY A 1 278 ? -28.408 -4.272 3.931 1.00 89.69 278 GLY A CA 1
ATOM 2191 C C . GLY A 1 278 ? -28.094 -5.160 5.137 1.00 89.69 278 GLY A C 1
ATOM 2192 O O . GLY A 1 278 ? -28.366 -6.352 5.069 1.00 89.69 278 GLY A O 1
ATOM 2193 N N . ILE A 1 279 ? -27.579 -4.598 6.233 1.00 91.31 279 ILE A N 1
ATOM 2194 C CA . ILE A 1 279 ? -27.381 -5.295 7.507 1.00 91.31 279 ILE A CA 1
ATOM 2195 C C . ILE A 1 279 ? -27.753 -4.385 8.677 1.00 91.31 279 ILE A C 1
ATOM 2197 O O . ILE A 1 279 ? -27.755 -3.159 8.540 1.00 91.31 279 ILE A O 1
ATOM 2201 N N . LYS A 1 280 ? -28.010 -4.995 9.834 1.00 92.25 280 LYS A N 1
ATOM 2202 C CA . LYS A 1 280 ? -28.128 -4.305 11.115 1.00 92.25 280 LYS A CA 1
ATOM 2203 C C . LYS A 1 280 ? -26.913 -4.651 11.974 1.00 92.25 280 LYS A C 1
ATOM 2205 O O . LYS A 1 280 ? -26.550 -5.821 12.094 1.00 92.25 280 LYS A O 1
ATOM 2210 N N . LEU A 1 281 ? -26.262 -3.627 12.518 1.00 94.31 281 LEU A N 1
ATOM 2211 C CA . LEU A 1 281 ? -25.191 -3.814 13.491 1.00 94.31 281 LEU A CA 1
ATOM 2212 C C . LEU A 1 281 ? -25.791 -4.033 14.877 1.00 94.31 281 LEU A C 1
ATOM 2214 O O . LEU A 1 281 ? -26.806 -3.420 15.207 1.00 94.31 281 LEU A O 1
ATOM 2218 N N . GLY A 1 282 ? -25.152 -4.891 15.665 1.00 90.44 282 GLY A N 1
ATOM 2219 C CA . GLY A 1 282 ? -25.496 -5.081 17.066 1.00 90.44 282 GLY A CA 1
ATOM 2220 C C . GLY A 1 282 ? -25.157 -3.856 17.919 1.00 90.44 282 GLY A C 1
ATOM 2221 O O . GLY A 1 282 ? -24.372 -2.991 17.533 1.00 90.44 282 GLY A O 1
ATOM 2222 N N . GLU A 1 283 ? -25.717 -3.824 19.126 1.00 86.94 283 GLU A N 1
ATOM 2223 C CA . GLU A 1 283 ? -25.562 -2.739 20.113 1.00 86.94 283 GLU A CA 1
ATOM 2224 C C . GLU A 1 283 ? -24.183 -2.707 20.800 1.00 86.94 283 GLU A C 1
ATOM 2226 O O . GLU A 1 283 ? -23.942 -1.918 21.713 1.00 86.94 283 GLU A O 1
ATOM 2231 N N . ARG A 1 284 ? -23.278 -3.620 20.434 1.00 88.94 284 ARG A N 1
ATOM 2232 C CA . ARG A 1 284 ? -21.925 -3.698 20.987 1.00 88.94 284 ARG A CA 1
ATOM 2233 C C . ARG A 1 284 ? -20.917 -3.777 19.860 1.00 88.94 284 ARG A C 1
ATOM 2235 O O . ARG A 1 284 ? -21.013 -4.626 18.973 1.00 88.94 284 ARG A O 1
ATOM 2242 N N . GLY A 1 285 ? -19.925 -2.911 19.945 1.00 96.12 285 GLY A N 1
ATOM 2243 C CA . GLY A 1 285 ? -18.767 -2.926 19.080 1.00 96.12 285 GLY A CA 1
ATOM 2244 C C . GLY A 1 285 ? -17.534 -2.433 19.807 1.00 96.12 285 GLY A C 1
ATOM 2245 O O . GLY A 1 285 ? -17.562 -2.092 20.988 1.00 96.12 285 GLY A O 1
ATOM 2246 N N . LYS A 1 286 ? -16.434 -2.390 19.075 1.00 98.38 286 LYS A N 1
ATOM 2247 C CA . LYS A 1 286 ? -15.141 -1.930 19.561 1.00 98.38 286 LYS A CA 1
ATOM 2248 C C . LYS A 1 286 ? -14.533 -0.977 18.559 1.00 98.38 286 LYS A C 1
ATOM 2250 O O . LYS A 1 286 ? -14.683 -1.155 17.354 1.00 98.38 286 LYS A O 1
ATOM 2255 N N . LEU A 1 287 ? -13.826 0.017 19.074 1.00 98.69 287 LEU A N 1
ATOM 2256 C CA . LEU A 1 287 ? -12.941 0.876 18.309 1.00 98.69 287 LEU A CA 1
ATOM 2257 C C . LEU A 1 287 ? -11.509 0.605 18.756 1.00 98.69 287 LEU A C 1
ATOM 2259 O O . LEU A 1 287 ? -11.172 0.780 19.925 1.00 98.69 287 LEU A O 1
ATOM 2263 N N . TYR A 1 288 ? -10.669 0.233 17.803 1.00 98.88 288 TYR A N 1
ATOM 2264 C CA . TYR A 1 288 ? -9.225 0.162 17.944 1.00 98.88 288 TYR A CA 1
ATOM 2265 C C . TYR A 1 288 ? -8.620 1.378 17.252 1.00 98.88 288 TYR A C 1
ATOM 2267 O O . TYR A 1 288 ? -8.756 1.546 16.040 1.00 98.88 288 TYR A O 1
ATOM 2275 N N . LYS A 1 289 ? -7.970 2.251 18.018 1.00 98.75 289 LYS A N 1
ATOM 2276 C CA . LYS A 1 289 ? -7.458 3.533 17.528 1.00 98.75 289 LYS A CA 1
ATOM 2277 C C . LYS A 1 289 ? -5.943 3.617 17.653 1.00 98.75 289 LYS A C 1
ATOM 2279 O O . LYS A 1 289 ? -5.408 3.492 18.752 1.00 98.75 289 LYS A O 1
ATOM 2284 N N . ILE A 1 290 ? -5.278 3.917 16.542 1.00 98.88 290 ILE A N 1
ATOM 2285 C CA . ILE A 1 290 ? -3.895 4.393 16.480 1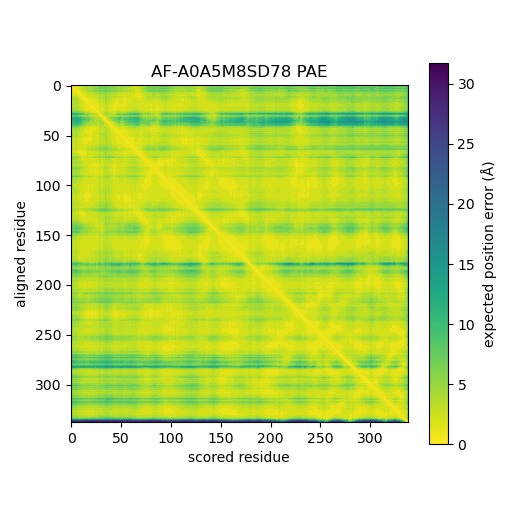.00 98.88 290 ILE A CA 1
ATOM 2286 C C . ILE A 1 290 ? -3.966 5.876 16.106 1.00 98.88 290 ILE A C 1
ATOM 2288 O O . ILE A 1 290 ? -4.292 6.205 14.972 1.00 98.88 290 ILE A O 1
ATOM 2292 N N . ALA A 1 291 ? -3.710 6.769 17.060 1.00 98.44 291 ALA A N 1
ATOM 2293 C CA . ALA A 1 291 ? -3.712 8.222 16.858 1.00 98.44 291 ALA A CA 1
ATOM 2294 C C . ALA A 1 291 ? -2.657 8.847 17.791 1.00 98.44 291 ALA A C 1
ATOM 2296 O O . ALA A 1 291 ? -2.976 9.197 18.932 1.00 98.44 291 ALA A O 1
ATOM 2297 N N . PRO A 1 292 ? -1.377 8.858 17.384 1.00 97.94 292 PRO A N 1
ATOM 2298 C CA . PRO A 1 292 ? -0.289 9.358 18.212 1.00 97.94 292 PRO A CA 1
ATOM 2299 C C . PRO A 1 292 ? -0.256 10.899 18.222 1.00 97.94 292 PRO A C 1
ATOM 2301 O O . PRO A 1 292 ? -0.986 11.532 17.460 1.00 97.94 292 PRO A O 1
ATOM 2304 N N . PRO A 1 293 ? 0.596 11.528 19.056 1.00 96.94 293 PRO A N 1
ATOM 2305 C CA . PRO A 1 293 ? 0.645 12.987 19.183 1.00 96.94 293 PRO A CA 1
ATOM 2306 C C . PRO A 1 293 ? 0.923 13.772 17.890 1.00 96.94 293 PRO A C 1
ATOM 2308 O O . PRO A 1 293 ? 0.571 14.946 17.822 1.00 96.94 293 PRO A O 1
ATOM 2311 N N . GLY A 1 294 ? 1.569 13.172 16.884 1.00 96.31 294 GLY A N 1
ATOM 2312 C CA . GLY A 1 294 ? 1.761 13.818 15.586 1.00 96.31 294 GLY A CA 1
ATOM 2313 C C . GLY A 1 294 ? 2.554 12.986 14.578 1.00 96.31 294 GLY A C 1
ATOM 2314 O O . GLY A 1 294 ? 2.947 11.849 14.836 1.00 96.31 294 GLY A O 1
ATOM 2315 N N . ILE A 1 295 ? 2.834 13.583 13.416 1.00 97.88 295 ILE A N 1
ATOM 2316 C CA . ILE A 1 295 ? 3.464 12.910 12.267 1.00 97.88 295 ILE A CA 1
ATOM 2317 C C . ILE A 1 295 ? 4.879 12.368 12.541 1.00 97.88 295 ILE A C 1
ATOM 2319 O O . ILE A 1 295 ? 5.324 11.422 11.893 1.00 97.88 295 ILE A O 1
ATOM 2323 N N . ASN A 1 296 ? 5.583 12.924 13.529 1.00 97.62 296 ASN A N 1
ATOM 2324 C CA . ASN A 1 296 ? 6.935 12.504 13.907 1.00 97.62 296 ASN A CA 1
ATOM 2325 C C . ASN A 1 296 ? 6.972 11.456 15.033 1.00 97.62 296 ASN A C 1
ATOM 2327 O O . ASN A 1 296 ? 8.057 11.098 15.483 1.00 97.62 296 ASN A O 1
ATOM 2331 N N . SER A 1 297 ? 5.822 10.976 15.515 1.00 97.56 297 SER A N 1
ATOM 2332 C CA . SER A 1 297 ? 5.779 9.992 16.600 1.00 97.56 297 SER A CA 1
ATOM 2333 C C . SER A 1 297 ? 6.375 8.642 16.193 1.00 97.56 297 SER A C 1
ATOM 2335 O O . SER A 1 297 ? 6.128 8.147 15.096 1.00 97.56 297 SER A O 1
ATOM 2337 N N . THR A 1 298 ? 7.129 8.034 17.110 1.00 96.56 298 THR A N 1
ATOM 2338 C CA . THR A 1 298 ? 7.731 6.701 16.964 1.00 96.56 298 THR A CA 1
ATOM 2339 C C . THR A 1 298 ? 7.792 5.996 18.322 1.00 96.56 298 THR A C 1
ATOM 2341 O O . THR A 1 298 ? 7.660 6.635 19.366 1.00 96.56 298 THR A O 1
ATOM 2344 N N . ASN A 1 299 ? 7.995 4.679 18.314 1.00 97.06 299 ASN A N 1
ATOM 2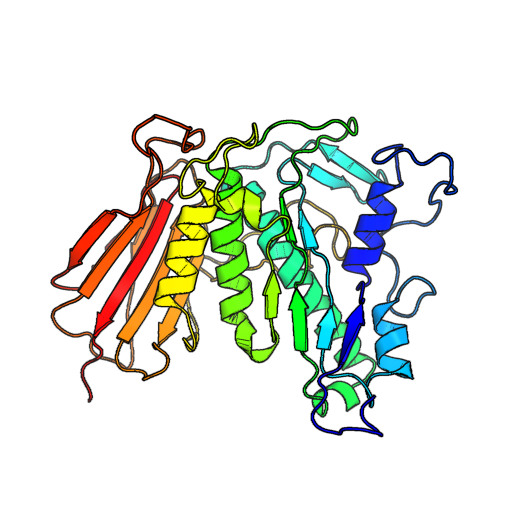345 C CA . ASN A 1 299 ? 8.332 3.918 19.516 1.00 97.06 299 ASN A CA 1
ATOM 2346 C C . ASN A 1 299 ? 9.856 3.793 19.624 1.00 97.06 299 ASN A C 1
ATOM 2348 O O . ASN A 1 299 ? 10.539 3.626 18.615 1.00 97.06 299 ASN A O 1
ATOM 2352 N N . GLU A 1 300 ? 10.379 3.884 20.844 1.00 94.94 300 GLU A N 1
ATOM 2353 C CA . GLU A 1 300 ? 11.816 3.893 21.131 1.00 94.94 300 GLU A CA 1
ATOM 2354 C C . GLU A 1 300 ? 12.142 2.881 22.231 1.00 94.94 300 GLU A C 1
ATOM 2356 O O . GLU A 1 300 ? 11.333 2.646 23.135 1.00 94.94 300 GLU A O 1
ATOM 2361 N N . ALA A 1 301 ? 13.345 2.309 22.183 1.00 95.19 301 ALA A N 1
ATOM 2362 C CA . ALA A 1 301 ? 13.777 1.324 23.163 1.00 95.19 301 ALA A CA 1
ATOM 2363 C C . ALA A 1 301 ? 13.837 1.933 24.575 1.00 95.19 301 ALA A C 1
ATOM 2365 O O . ALA A 1 301 ? 14.352 3.032 24.789 1.00 95.19 301 ALA A O 1
ATOM 2366 N N . GLY A 1 302 ? 13.289 1.214 25.559 1.00 94.75 302 GLY A N 1
ATOM 2367 C CA . GLY A 1 302 ? 13.285 1.638 26.963 1.00 94.75 302 GLY A CA 1
ATOM 2368 C C . GLY A 1 302 ? 12.342 2.801 27.303 1.00 94.75 302 GLY A C 1
ATOM 2369 O O . GLY A 1 302 ? 12.365 3.263 28.444 1.00 94.75 302 GLY A O 1
ATOM 2370 N N . LYS A 1 303 ? 11.511 3.272 26.361 1.00 95.44 303 LYS A N 1
ATOM 2371 C CA . LYS A 1 303 ? 10.488 4.302 26.602 1.00 95.44 303 LYS A CA 1
ATOM 2372 C C . LYS A 1 303 ? 9.079 3.720 26.519 1.00 95.44 303 LYS A C 1
ATOM 2374 O O . LYS A 1 303 ? 8.841 2.708 25.865 1.00 95.44 303 LYS A O 1
ATOM 2379 N N . GLU A 1 304 ? 8.130 4.403 27.154 1.00 95.25 304 GLU A N 1
ATOM 2380 C CA . GLU A 1 304 ? 6.707 4.107 26.977 1.00 95.25 304 GLU A CA 1
ATOM 2381 C C . GLU A 1 304 ? 6.291 4.315 25.506 1.00 95.25 304 GLU A C 1
ATOM 2383 O O . GLU A 1 304 ? 6.589 5.376 24.944 1.00 95.25 304 GLU A O 1
ATOM 2388 N N . PRO A 1 305 ? 5.588 3.352 24.874 1.00 96.75 305 PRO A N 1
ATOM 2389 C CA . PRO A 1 305 ? 5.165 3.473 23.482 1.00 96.75 305 PRO A CA 1
ATOM 2390 C C . PRO A 1 305 ? 4.262 4.689 23.235 1.00 96.75 305 PRO A C 1
ATOM 2392 O O . PRO A 1 305 ? 3.181 4.815 23.826 1.00 96.75 305 PRO A O 1
ATOM 2395 N N . GLN A 1 306 ? 4.681 5.566 22.318 1.00 97.00 306 GLN A N 1
ATOM 2396 C CA . GLN A 1 306 ? 3.872 6.696 21.848 1.00 97.00 306 GLN A CA 1
ATOM 2397 C C . GLN A 1 306 ? 2.835 6.257 20.813 1.00 97.00 306 GLN A C 1
ATOM 2399 O O . GLN A 1 306 ? 1.722 6.783 20.779 1.00 97.00 306 GLN A O 1
ATOM 2404 N N . VAL A 1 307 ? 3.198 5.285 19.976 1.00 98.44 307 VAL A N 1
ATOM 2405 C CA . VAL A 1 307 ? 2.330 4.687 18.965 1.00 98.44 307 VAL A CA 1
ATOM 2406 C C . VAL A 1 307 ? 1.826 3.359 19.514 1.00 98.44 307 VAL A C 1
ATOM 2408 O O . VAL A 1 307 ? 2.596 2.426 19.738 1.00 98.44 307 VAL A O 1
ATOM 2411 N N . LYS A 1 308 ? 0.520 3.275 19.764 1.00 98.25 308 LYS A N 1
ATOM 2412 C CA . LYS A 1 308 ? -0.137 2.094 20.331 1.00 98.25 308 LYS A CA 1
ATOM 2413 C C . LYS A 1 308 ? -1.587 2.006 19.877 1.00 98.25 308 LYS A C 1
ATOM 2415 O O . LYS A 1 308 ? -2.166 3.003 19.453 1.00 98.25 308 LYS A O 1
ATOM 2420 N N . ILE A 1 309 ? -2.165 0.815 20.004 1.00 98.75 309 ILE A N 1
ATOM 2421 C CA . ILE A 1 309 ? -3.597 0.591 19.801 1.00 98.75 309 ILE A CA 1
ATOM 2422 C C . ILE A 1 309 ? -4.310 0.909 21.115 1.00 98.75 309 ILE A C 1
ATOM 2424 O O . ILE A 1 309 ? -4.003 0.317 22.149 1.00 98.75 309 ILE A O 1
ATOM 2428 N N . ILE A 1 310 ? -5.253 1.844 21.072 1.00 98.62 310 ILE A N 1
ATOM 2429 C CA . ILE A 1 310 ? -6.169 2.140 22.174 1.00 98.62 310 ILE A CA 1
ATOM 2430 C C . ILE A 1 310 ? -7.514 1.504 21.832 1.00 98.62 310 ILE A C 1
ATOM 2432 O O . ILE A 1 310 ? -8.122 1.867 20.827 1.00 98.62 310 ILE A O 1
ATOM 2436 N N . GLU A 1 311 ? -7.957 0.557 22.654 1.00 98.50 311 GLU A N 1
ATOM 2437 C CA . GLU A 1 311 ? -9.252 -0.112 22.516 1.00 98.50 311 GLU A CA 1
ATOM 2438 C C . GLU A 1 311 ? -10.306 0.594 23.373 1.00 98.50 311 GLU A C 1
ATOM 2440 O O . GLU A 1 311 ? -10.081 0.867 24.554 1.00 98.50 311 GLU A O 1
ATOM 2445 N N . THR A 1 312 ? -11.460 0.887 22.780 1.00 98.31 312 THR A N 1
ATOM 2446 C CA . THR A 1 312 ? -12.620 1.452 23.475 1.00 98.31 312 THR A CA 1
ATOM 2447 C C . THR A 1 312 ? -13.895 0.749 23.037 1.00 98.31 312 THR A C 1
ATOM 2449 O O . THR A 1 312 ? -14.133 0.593 21.840 1.00 98.31 312 THR A O 1
ATOM 2452 N N . GLU A 1 313 ? -14.740 0.382 23.998 1.00 97.94 313 GLU A N 1
ATOM 2453 C CA . GLU A 1 313 ? -16.081 -0.145 23.731 1.00 97.94 313 GLU A CA 1
ATOM 2454 C C . GLU A 1 313 ? -16.935 0.898 22.995 1.00 97.94 313 GLU A C 1
ATOM 2456 O O . GLU A 1 313 ? -16.791 2.105 23.206 1.00 97.94 313 GLU A O 1
ATOM 2461 N N . GLN A 1 314 ? -17.814 0.429 22.118 1.00 97.06 314 GLN A N 1
ATOM 2462 C CA . GLN A 1 314 ? -18.761 1.231 21.350 1.00 97.06 314 GLN A CA 1
ATOM 2463 C C . GLN A 1 314 ? -20.167 0.666 21.553 1.00 97.06 314 GLN A C 1
ATOM 2465 O O . GLN A 1 314 ? -20.369 -0.547 21.500 1.00 97.06 314 GLN A O 1
ATOM 2470 N N . THR A 1 315 ? -21.142 1.543 21.770 1.00 93.44 315 THR A N 1
ATOM 2471 C CA . THR A 1 315 ? -22.562 1.168 21.899 1.00 93.44 315 THR A CA 1
ATOM 2472 C C . THR A 1 315 ? -23.309 1.230 20.569 1.00 93.44 315 THR A C 1
ATOM 2474 O O . THR A 1 315 ? -24.367 0.636 20.410 1.00 93.44 315 THR A O 1
ATOM 2477 N N . GLU A 1 316 ? -22.765 1.963 19.604 1.00 92.62 316 GLU A N 1
ATOM 2478 C CA . GLU A 1 316 ? -23.279 2.066 18.245 1.00 92.62 316 GLU A CA 1
ATOM 2479 C C . GLU A 1 316 ? -22.155 2.515 17.313 1.00 92.62 316 GLU A C 1
ATOM 2481 O O . GLU A 1 316 ? -21.146 3.072 17.756 1.00 92.62 316 GLU A O 1
ATOM 2486 N N . PHE A 1 317 ? -22.326 2.272 16.017 1.00 94.00 317 PHE A N 1
ATOM 2487 C CA . PHE A 1 317 ? -21.439 2.847 15.020 1.00 94.00 317 PHE A CA 1
ATOM 2488 C C . PHE A 1 317 ? -21.874 4.295 14.747 1.00 94.00 317 PHE A C 1
ATOM 2490 O O . PHE A 1 317 ? -23.040 4.511 14.410 1.00 94.00 317 PHE A O 1
ATOM 2497 N N . PRO A 1 318 ? -20.983 5.290 14.900 1.00 92.31 318 PRO A N 1
ATOM 2498 C CA . PRO A 1 318 ? -21.390 6.687 14.863 1.00 92.31 318 PRO A CA 1
ATOM 2499 C C . PRO A 1 318 ? -21.837 7.102 13.456 1.00 92.31 318 PRO A C 1
ATOM 2501 O O . PRO A 1 318 ? -21.187 6.774 12.464 1.00 92.31 318 PRO A O 1
ATOM 2504 N N . GLU A 1 319 ? -22.918 7.885 13.370 1.00 90.56 319 GLU A N 1
ATOM 2505 C CA . GLU A 1 319 ? -23.396 8.444 12.094 1.00 90.56 319 GLU A CA 1
ATOM 2506 C C . GLU A 1 319 ? -22.320 9.314 11.428 1.00 90.56 319 GLU A C 1
ATOM 2508 O O . GLU A 1 319 ? -22.111 9.251 10.216 1.00 90.56 319 GLU A O 1
ATOM 2513 N N . THR A 1 320 ? -21.613 10.109 12.236 1.00 95.56 320 THR A N 1
ATOM 2514 C CA . THR A 1 320 ? -20.442 10.878 11.813 1.00 95.56 320 THR A CA 1
ATOM 2515 C C . THR A 1 320 ? -19.204 10.329 12.502 1.00 95.56 320 THR A C 1
ATOM 2517 O O . THR A 1 320 ? -19.031 10.505 13.709 1.00 95.56 320 THR A O 1
ATOM 2520 N N . VAL A 1 321 ? -18.329 9.678 11.738 1.00 96.44 321 VAL A N 1
ATOM 2521 C CA . VAL A 1 321 ? -17.052 9.194 12.257 1.00 96.44 321 VAL A CA 1
ATOM 2522 C C . VAL A 1 321 ? -16.053 10.341 12.252 1.00 96.44 321 VAL A C 1
ATOM 2524 O O . VAL A 1 321 ? -15.781 10.929 11.205 1.00 96.44 321 VAL A O 1
ATOM 2527 N N . GLN A 1 322 ? -15.488 10.627 13.422 1.00 97.38 322 GLN A N 1
ATOM 2528 C CA . GLN A 1 322 ? -14.374 11.556 13.571 1.00 97.38 322 GLN A CA 1
ATOM 2529 C C . GLN A 1 322 ? -13.062 10.806 13.341 1.00 97.38 322 GLN A C 1
ATOM 2531 O O . GLN A 1 322 ? -12.787 9.808 14.012 1.00 97.38 322 GLN A O 1
ATOM 2536 N N . ALA A 1 323 ? -12.258 11.291 12.403 1.00 98.25 323 ALA A N 1
ATOM 2537 C CA . ALA A 1 323 ? -10.954 10.755 12.057 1.00 98.25 323 ALA A CA 1
ATOM 2538 C C . ALA A 1 323 ? -9.870 11.785 12.422 1.00 98.25 323 ALA A C 1
ATOM 2540 O O . ALA A 1 323 ? -9.639 12.720 11.650 1.00 98.25 323 ALA A O 1
ATOM 2541 N N . PRO A 1 324 ? -9.202 11.638 13.585 1.00 98.44 324 PRO A N 1
ATOM 2542 C CA . PRO A 1 324 ? -8.133 12.544 14.001 1.00 98.44 324 PRO A CA 1
ATOM 2543 C C . PRO A 1 324 ? -6.973 12.570 12.995 1.00 98.44 324 PRO A C 1
ATOM 2545 O O . PRO A 1 324 ? -6.824 11.594 12.248 1.00 98.44 324 PRO A O 1
ATOM 2548 N N . PRO A 1 325 ? -6.118 13.608 12.994 1.00 98.69 325 PRO A N 1
ATOM 2549 C CA . PRO A 1 325 ? -4.905 13.646 12.187 1.00 98.69 325 PRO A CA 1
ATOM 2550 C C . PRO A 1 325 ? -4.059 12.388 12.371 1.00 98.69 325 PRO A C 1
ATOM 2552 O O . PRO A 1 325 ? -3.981 11.850 13.478 1.00 98.69 325 PRO A O 1
ATOM 2555 N N . VAL A 1 326 ? -3.369 11.966 11.309 1.00 98.75 326 VAL A N 1
ATOM 2556 C CA . VAL A 1 326 ? -2.321 10.933 11.367 1.00 98.75 326 VAL A CA 1
ATOM 2557 C C . VAL A 1 326 ? -2.815 9.672 12.095 1.00 98.75 326 VAL A C 1
ATOM 2559 O O . VAL A 1 326 ? -2.218 9.217 13.072 1.00 98.75 326 VAL A O 1
ATOM 2562 N N . SER A 1 327 ? -3.947 9.116 11.658 1.00 98.88 327 SER A N 1
ATOM 2563 C CA . SER A 1 327 ? -4.620 8.049 12.405 1.00 98.88 327 SER A CA 1
ATOM 2564 C C . SER A 1 327 ? -5.040 6.843 11.572 1.00 98.88 327 SER A C 1
ATOM 2566 O O . SER A 1 327 ? -5.249 6.917 10.361 1.00 98.88 327 SER A O 1
ATOM 2568 N N . VAL A 1 328 ? -5.165 5.709 12.264 1.00 98.94 328 VAL A N 1
ATOM 2569 C CA . VAL A 1 328 ? -5.798 4.481 11.778 1.00 98.94 328 VAL A CA 1
ATOM 2570 C C . VAL A 1 328 ? -6.840 4.065 12.810 1.00 98.94 328 VAL A C 1
ATOM 2572 O O . VAL A 1 328 ? -6.516 3.840 13.979 1.00 98.94 328 VAL A O 1
ATOM 2575 N N . LEU A 1 329 ? -8.093 3.987 12.383 1.00 98.88 329 LEU A N 1
ATOM 2576 C CA . LEU A 1 329 ? -9.233 3.572 13.193 1.00 98.88 329 LEU A CA 1
ATOM 2577 C C . LEU A 1 329 ? -9.750 2.244 12.661 1.00 98.88 329 LEU A C 1
ATOM 2579 O O . LEU A 1 329 ? -9.913 2.102 11.457 1.00 98.88 329 LEU A O 1
ATOM 2583 N N . LEU A 1 330 ? -10.073 1.306 13.540 1.00 98.81 330 LEU A N 1
ATOM 2584 C CA . LEU A 1 330 ? -10.780 0.086 13.180 1.00 98.81 330 LEU A CA 1
ATOM 2585 C C . LEU A 1 330 ? -11.991 -0.079 14.087 1.00 98.81 330 LEU A C 1
ATOM 2587 O O . LEU A 1 330 ? -11.846 -0.300 15.287 1.00 98.81 330 LEU A O 1
ATOM 2591 N N . TYR A 1 331 ? -13.173 -0.001 13.493 1.00 98.56 331 TYR A N 1
ATOM 2592 C CA . TYR A 1 331 ? -14.421 -0.365 14.139 1.00 98.56 331 TYR A CA 1
ATOM 2593 C C . TYR A 1 331 ? -14.725 -1.838 13.872 1.00 98.56 331 TYR A C 1
ATOM 2595 O O . TYR A 1 331 ? -14.614 -2.309 12.741 1.00 98.56 331 TYR A O 1
ATOM 2603 N N . GLU A 1 332 ? -15.135 -2.554 14.908 1.00 98.25 332 GLU A N 1
ATOM 2604 C CA . GLU A 1 332 ? -15.580 -3.942 14.837 1.00 98.25 332 GLU A CA 1
ATOM 2605 C C . GLU A 1 332 ? -16.944 -4.048 15.517 1.00 98.25 332 GLU A C 1
ATOM 2607 O O . GLU A 1 332 ? -17.066 -3.744 16.700 1.00 98.25 332 GLU A O 1
ATOM 2612 N N . PHE A 1 333 ? -17.966 -4.474 14.778 1.00 97.81 333 PHE A N 1
ATOM 2613 C CA . PHE A 1 333 ? -19.325 -4.651 15.295 1.00 97.81 333 PHE A CA 1
ATOM 2614 C C . PHE A 1 333 ? -19.848 -6.037 14.968 1.00 97.81 333 PHE A C 1
ATOM 2616 O O . PHE A 1 333 ? -19.610 -6.550 13.873 1.00 97.81 333 PHE A O 1
ATOM 2623 N N . GLU A 1 334 ? -20.604 -6.627 15.891 1.00 95.88 334 GLU A N 1
ATOM 2624 C CA . GLU A 1 334 ? -21.403 -7.807 15.578 1.00 95.88 334 GLU A CA 1
ATOM 2625 C C . GLU A 1 334 ? -22.475 -7.461 14.541 1.00 95.88 334 GLU A C 1
ATOM 2627 O O . GLU A 1 334 ? -23.017 -6.355 14.509 1.00 95.88 334 GLU A O 1
ATOM 2632 N N . VAL A 1 335 ? -22.773 -8.420 13.675 1.00 94.06 335 VAL A N 1
ATOM 2633 C CA . VAL A 1 335 ? -23.859 -8.326 12.704 1.00 94.06 335 VAL A CA 1
ATOM 2634 C C . VAL A 1 335 ? -25.032 -9.101 13.273 1.00 94.06 335 VAL A C 1
ATOM 2636 O O . VAL A 1 335 ? -24.904 -10.287 13.583 1.00 94.06 335 VAL A O 1
ATOM 2639 N N . GLU A 1 336 ? -26.179 -8.445 13.414 1.00 87.31 336 GLU A N 1
ATOM 2640 C CA . GLU A 1 336 ? -27.400 -9.148 13.781 1.00 87.31 336 GLU A CA 1
ATOM 2641 C C . GLU A 1 336 ? -27.822 -10.028 12.600 1.00 87.31 336 GLU A C 1
ATOM 2643 O O . GLU A 1 336 ? -27.962 -9.550 11.470 1.00 87.31 336 GLU A O 1
ATOM 2648 N N . ASN A 1 337 ? -28.005 -11.328 12.846 1.00 63.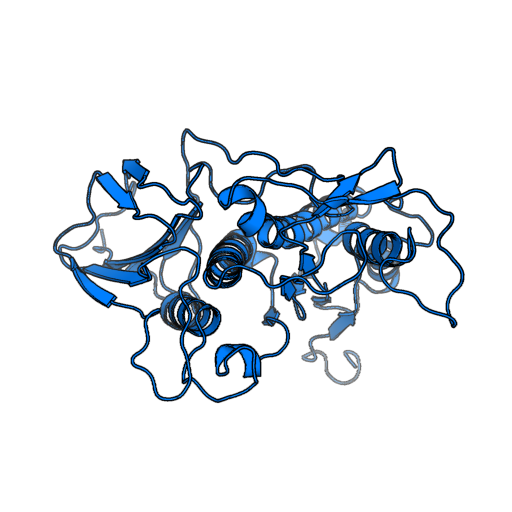84 337 ASN A N 1
ATOM 2649 C CA . ASN A 1 337 ? -28.611 -12.202 11.848 1.00 63.84 337 ASN A CA 1
ATOM 2650 C C . ASN A 1 337 ? -30.040 -11.704 11.595 1.00 63.84 337 ASN A C 1
ATOM 2652 O O . ASN A 1 337 ? -30.844 -11.677 12.528 1.00 63.84 337 ASN A O 1
ATOM 2656 N N . ALA A 1 338 ? -30.318 -11.297 10.356 1.00 48.03 338 ALA A N 1
ATOM 2657 C CA . ALA A 1 338 ? -31.668 -10.986 9.897 1.00 48.03 338 ALA A CA 1
ATOM 2658 C C . ALA A 1 338 ? -32.539 -12.245 9.820 1.00 48.03 338 ALA A C 1
ATOM 2660 O O . ALA A 1 338 ? -32.004 -13.306 9.411 1.00 48.03 338 ALA A O 1
#